Protein AF-A0A2D4FXB0-F1 (afdb_monomer)

Radius of gyration: 21.7 Å; Cα contacts (8 Å, |Δi|>4): 169; chains: 1; bounding box: 45×57×57 Å

Sequence (207 aa):
GYLGQVTVIKKGVTECYECHPKPTQKTFPGCTIRNTPSEPIHCIVWAKYLFNQLFGEEDADQEVSPDRADPEASWEPAEAEARARASNEDGDIKRVSTKEWAKSTGYDAVKLFTKLFKDDIRYLLTMDKLWRKRKAPIPLDWNEIQNQDNCTSNQQNESPLGLKDQQVLDVKSNAHLFAKSIETLRVQLAEKGDGAELVWDKDEPSA

Secondary structure (DSSP, 8-state):
----------TTTS--TTSSPPPPPPP--HHHHHT---SHHHHHHHHHHHHHHHHS---GGG--S--TT-GGG--SHHHHHHHHHHHHHGGGS----HHHHHHHTTS-HHHHHHIIIIIHHHHHHT-GGGGSSSPPP----HHHHHH---S----SS----S-GGGSPPPHHHHHHHHHHHHHHHHHHHHHH-TT--PPP-TTSTT-

Solvent-accessible surface area (backbone atoms only — not comparable to full-atom values): 12847 Å² total; per-residue (Å²): 128,97,76,85,86,87,87,78,72,42,90,97,78,43,67,58,90,72,76,57,85,69,88,70,81,91,82,77,60,59,57,40,48,33,69,59,59,85,49,76,66,33,56,51,52,38,51,52,25,42,48,25,38,65,45,23,70,80,48,86,85,40,61,62,66,62,62,79,61,39,56,67,58,31,90,47,67,70,57,30,49,50,38,40,48,44,62,64,66,43,75,71,62,76,70,72,45,72,34,56,50,36,59,76,57,70,54,40,43,68,60,52,45,36,45,62,45,22,50,42,42,52,54,52,60,70,35,55,66,62,40,78,90,43,88,70,84,80,60,46,54,68,66,60,48,69,67,52,70,72,93,65,88,81,76,84,88,68,79,77,83,74,59,76,89,76,58,86,74,54,72,53,57,50,54,51,49,53,34,53,24,40,59,49,47,53,50,58,45,58,74,66,36,89,93,54,66,49,79,90,42,95,87,43,94,63,96

InterPro domains:
  IPR023318 Ubiquitin activating enzyme, alpha domain superfamily [G3DSA:1.10.10.520] (26-207)
  IPR033127 Ubiquitin-activating enzyme E1, Cys active site [PS00865] (29-37)
  IPR035985 Ubiquitin-activating enzyme-like [SSF69572] (1-154)
  IPR045886 ThiF/MoeB/HesA family [PTHR10953] (1-132)

Structure (mmCIF, N/CA/C/O backbone):
data_AF-A0A2D4FXB0-F1
#
_entry.id   AF-A0A2D4FXB0-F1
#
loop_
_atom_site.group_PDB
_atom_site.id
_atom_site.type_symbol
_atom_site.label_atom_id
_atom_site.label_alt_id
_atom_site.label_co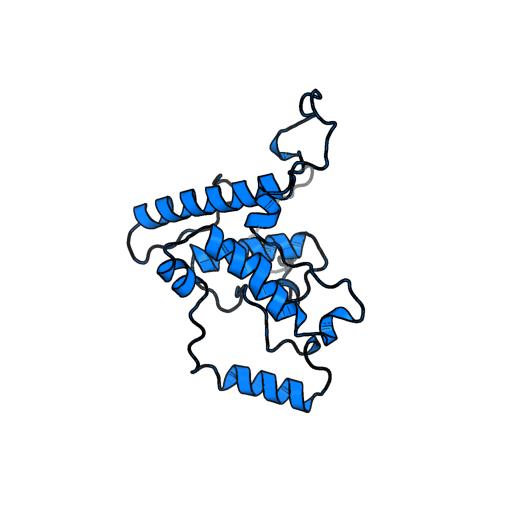mp_id
_atom_site.label_asym_id
_atom_site.label_entity_id
_atom_site.label_seq_id
_atom_site.pdbx_PDB_ins_code
_atom_site.Cartn_x
_atom_site.Cartn_y
_atom_site.Cartn_z
_atom_site.occupancy
_atom_site.B_iso_or_equiv
_atom_site.auth_seq_id
_atom_site.auth_comp_id
_atom_site.auth_asym_id
_atom_site.auth_atom_id
_atom_site.pdbx_PDB_model_num
ATOM 1 N N . GLY A 1 1 ? 11.569 10.237 -21.657 1.00 87.88 1 GLY A N 1
ATOM 2 C CA . GLY A 1 1 ? 12.883 10.742 -21.201 1.00 87.88 1 GLY A CA 1
ATOM 3 C C . GLY A 1 1 ? 13.723 11.143 -22.401 1.00 87.88 1 GLY A C 1
ATOM 4 O O . GLY A 1 1 ? 13.279 10.916 -23.516 1.00 87.88 1 GLY A O 1
ATOM 5 N N . TYR A 1 2 ? 14.901 11.735 -22.187 1.00 94.94 2 TYR A N 1
ATOM 6 C CA . TYR A 1 2 ? 15.789 12.197 -23.273 1.00 94.94 2 TYR A CA 1
ATOM 7 C C . TYR A 1 2 ? 16.709 11.109 -23.848 1.00 94.94 2 TYR A C 1
ATOM 9 O O . TYR A 1 2 ? 17.322 11.316 -24.889 1.00 94.94 2 TYR A O 1
ATOM 17 N N . LEU A 1 3 ? 16.828 9.968 -23.164 1.00 96.00 3 LEU A N 1
ATOM 18 C CA . LEU A 1 3 ? 17.687 8.853 -23.560 1.00 96.00 3 LEU A CA 1
ATOM 19 C C . LEU A 1 3 ? 16.850 7.703 -24.127 1.00 96.00 3 LEU A C 1
ATOM 21 O O . LEU A 1 3 ? 15.770 7.406 -23.613 1.00 96.00 3 LEU A O 1
ATOM 25 N N . GLY A 1 4 ? 17.387 7.044 -25.150 1.00 94.69 4 GLY A N 1
ATOM 26 C CA . GLY A 1 4 ? 16.849 5.831 -25.754 1.00 94.69 4 GLY A CA 1
ATOM 27 C C . GLY A 1 4 ? 17.909 5.155 -26.624 1.00 94.69 4 GLY A C 1
ATOM 28 O O . GLY A 1 4 ? 18.893 5.784 -27.012 1.00 94.69 4 GLY A O 1
ATOM 29 N N . GLN A 1 5 ? 17.723 3.871 -26.914 1.00 95.69 5 GLN A N 1
ATOM 30 C CA . GLN A 1 5 ? 18.661 3.069 -27.692 1.00 95.69 5 GLN A CA 1
ATOM 31 C C . GLN A 1 5 ? 17.927 2.085 -28.605 1.00 95.69 5 GLN A C 1
ATOM 33 O O . GLN A 1 5 ? 16.817 1.652 -28.302 1.00 95.69 5 GLN A O 1
ATOM 38 N N . VAL A 1 6 ? 18.581 1.695 -29.700 1.00 96.44 6 VAL A N 1
ATOM 39 C CA . VAL A 1 6 ? 18.117 0.662 -30.636 1.00 96.44 6 VAL A CA 1
ATOM 40 C C . VAL A 1 6 ? 19.233 -0.366 -30.795 1.00 96.44 6 VAL A C 1
ATOM 42 O O . VAL A 1 6 ? 20.402 0.001 -30.874 1.00 96.44 6 VAL A O 1
ATOM 45 N N . THR A 1 7 ? 18.884 -1.651 -30.837 1.00 95.75 7 THR A N 1
ATOM 46 C CA . THR A 1 7 ? 19.831 -2.744 -31.100 1.00 95.75 7 THR A CA 1
ATOM 47 C C . THR A 1 7 ? 19.172 -3.827 -31.954 1.00 95.75 7 THR A C 1
ATOM 49 O O . THR A 1 7 ? 17.947 -3.957 -31.950 1.00 95.75 7 THR A O 1
ATOM 52 N N . VAL A 1 8 ? 19.971 -4.593 -32.702 1.00 96.94 8 VAL A N 1
ATOM 53 C CA . VAL A 1 8 ? 19.505 -5.683 -33.573 1.00 96.94 8 VAL A CA 1
ATOM 54 C C . VAL A 1 8 ? 19.856 -7.020 -32.935 1.00 96.94 8 VAL A C 1
ATOM 56 O O . VAL A 1 8 ? 20.999 -7.236 -32.546 1.00 96.94 8 VAL A O 1
ATOM 59 N N . ILE A 1 9 ? 18.884 -7.933 -32.879 1.00 97.69 9 ILE A N 1
ATOM 60 C CA . ILE A 1 9 ? 19.068 -9.287 -32.351 1.00 97.69 9 ILE A CA 1
ATOM 61 C C . ILE A 1 9 ? 18.901 -10.299 -33.486 1.00 97.69 9 ILE A C 1
ATOM 63 O O . ILE A 1 9 ? 17.817 -10.441 -34.052 1.00 97.69 9 ILE A O 1
ATOM 67 N N . LYS A 1 10 ? 19.973 -11.030 -33.807 1.00 97.31 10 LYS A N 1
ATOM 68 C CA . LYS A 1 10 ? 19.990 -12.111 -34.797 1.00 97.31 10 LYS A CA 1
ATOM 69 C C . LYS A 1 10 ? 20.678 -13.350 -34.224 1.00 97.31 10 LYS A C 1
ATOM 71 O O . LYS A 1 10 ? 21.873 -13.334 -33.936 1.00 97.31 10 LYS A O 1
ATOM 76 N N . LYS A 1 11 ? 19.923 -14.450 -34.122 1.00 97.69 11 LYS A N 1
ATOM 77 C CA . LYS A 1 11 ? 20.395 -15.736 -33.582 1.00 97.69 11 LYS A CA 1
ATOM 78 C C . LYS A 1 11 ? 21.688 -16.197 -34.266 1.00 97.69 11 LYS A C 1
ATOM 80 O O . LYS A 1 11 ? 21.749 -16.257 -35.492 1.00 97.69 11 LYS A O 1
ATOM 85 N N . GLY A 1 12 ? 22.696 -16.542 -33.463 1.00 95.50 12 GLY A N 1
ATOM 86 C CA . GLY A 1 12 ? 23.999 -17.027 -33.934 1.00 95.50 12 GLY A CA 1
ATOM 87 C C . GLY A 1 12 ? 24.899 -15.960 -34.569 1.00 95.50 12 GLY A C 1
ATOM 88 O O . GLY A 1 12 ? 25.956 -16.312 -35.079 1.00 95.50 12 GLY A O 1
ATOM 89 N N . VAL A 1 13 ? 24.493 -14.683 -34.561 1.00 97.50 13 VAL A N 1
ATOM 90 C CA . VAL A 1 13 ? 25.269 -13.570 -35.134 1.00 97.50 13 VAL A CA 1
ATOM 91 C C . VAL A 1 13 ? 25.505 -12.468 -34.105 1.00 97.50 13 VAL A C 1
ATOM 93 O O . VAL A 1 13 ? 26.637 -12.030 -33.941 1.00 97.50 13 VAL A O 1
ATOM 96 N N . THR A 1 14 ? 24.459 -12.027 -33.406 1.00 97.50 14 THR A N 1
ATOM 97 C CA . THR A 1 14 ? 24.554 -11.025 -32.335 1.00 97.50 14 THR A CA 1
ATOM 98 C C . THR A 1 14 ? 24.147 -11.636 -31.001 1.00 97.50 14 THR A C 1
ATOM 100 O O . THR A 1 14 ? 23.528 -12.704 -30.952 1.00 97.50 14 THR A O 1
ATOM 103 N N . GLU A 1 15 ? 24.446 -10.927 -29.915 1.00 95.69 15 GLU A N 1
ATOM 104 C CA . GLU A 1 15 ? 23.892 -11.251 -28.604 1.00 95.69 15 GLU A CA 1
ATOM 105 C C . GLU A 1 15 ? 22.359 -11.176 -28.605 1.00 95.69 15 GLU A C 1
ATOM 107 O O . GLU A 1 15 ? 21.748 -10.424 -29.376 1.00 95.69 15 GLU A O 1
ATOM 112 N N . CYS A 1 16 ? 21.734 -12.001 -27.764 1.00 94.69 16 CYS A N 1
ATOM 113 C CA . CYS A 1 16 ? 20.305 -11.918 -27.504 1.00 94.69 16 CYS A CA 1
ATOM 114 C C . CYS A 1 16 ? 20.016 -10.901 -26.395 1.00 94.69 16 CYS A C 1
ATOM 116 O O . CYS A 1 16 ? 20.912 -10.414 -25.709 1.00 94.69 16 CYS A O 1
ATOM 118 N N . TYR A 1 17 ? 18.733 -10.607 -26.198 1.00 95.00 17 TYR A N 1
ATOM 119 C CA . TYR A 1 17 ? 18.263 -9.646 -25.201 1.00 95.00 17 TYR A CA 1
ATOM 120 C C . TYR A 1 17 ? 18.679 -9.984 -23.758 1.00 95.00 17 TYR A C 1
ATOM 122 O O . TYR A 1 17 ? 18.792 -9.087 -22.925 1.00 95.00 17 TYR A O 1
ATOM 130 N N . GLU A 1 18 ? 18.891 -11.270 -23.479 1.00 95.00 18 GLU A N 1
ATOM 131 C CA . GLU A 1 18 ? 19.151 -11.827 -22.147 1.00 95.00 18 GLU A CA 1
ATOM 132 C C . GLU A 1 18 ? 20.626 -12.192 -21.931 1.00 95.00 18 GLU A C 1
ATOM 134 O O . GLU A 1 18 ? 20.993 -12.617 -20.840 1.00 95.00 18 GLU A O 1
ATOM 139 N N . CYS A 1 19 ? 21.494 -12.009 -22.937 1.00 95.06 19 CYS A N 1
ATOM 140 C CA . CYS A 1 19 ? 22.933 -12.259 -22.795 1.00 95.06 19 CYS A CA 1
ATOM 141 C C . CYS A 1 19 ? 23.563 -11.397 -21.693 1.00 95.06 19 CYS A C 1
ATOM 143 O O . CYS A 1 19 ? 24.499 -11.835 -21.027 1.00 95.06 19 CYS A O 1
ATOM 145 N N . HIS A 1 20 ? 23.035 -10.187 -21.498 1.00 92.81 20 HIS A N 1
ATOM 146 C CA . HIS A 1 20 ? 23.450 -9.274 -20.446 1.00 92.81 20 HIS A CA 1
ATOM 147 C C . HIS A 1 20 ? 22.305 -9.076 -19.444 1.00 92.81 20 HIS A C 1
ATOM 149 O O . HIS A 1 20 ? 21.245 -8.568 -19.831 1.00 92.81 20 HIS A O 1
ATOM 155 N N . PRO A 1 21 ? 22.492 -9.450 -18.163 1.00 92.06 21 PRO A N 1
ATOM 156 C CA . PRO A 1 21 ? 21.454 -9.295 -17.159 1.00 92.06 21 PRO A CA 1
ATOM 157 C C . PRO A 1 21 ? 21.145 -7.813 -16.971 1.00 92.06 21 PRO A C 1
ATOM 159 O O . PRO A 1 21 ? 22.031 -6.982 -16.758 1.00 92.06 21 PRO A O 1
ATOM 162 N N . LYS A 1 22 ? 19.862 -7.481 -17.063 1.00 90.38 22 LYS A N 1
ATOM 163 C CA . LYS A 1 22 ? 19.382 -6.122 -16.833 1.00 90.38 22 LYS A CA 1
ATOM 164 C C . LYS A 1 22 ? 19.181 -5.903 -15.339 1.00 90.38 22 LYS A C 1
ATOM 166 O O . LYS A 1 22 ? 18.885 -6.867 -14.633 1.00 90.38 22 LYS A O 1
ATOM 171 N N . PRO A 1 23 ? 19.299 -4.656 -14.855 1.00 89.81 23 PRO A N 1
ATOM 172 C CA . PRO A 1 23 ? 18.939 -4.340 -13.483 1.00 89.81 23 PRO A CA 1
ATOM 173 C C . PRO A 1 23 ? 17.521 -4.835 -13.196 1.00 89.81 23 PRO A C 1
ATOM 175 O O . PRO A 1 23 ? 16.571 -4.443 -13.877 1.00 89.81 23 PRO A O 1
ATOM 178 N N . THR A 1 24 ? 17.392 -5.725 -12.218 1.00 87.62 24 THR A N 1
ATOM 179 C CA . THR A 1 24 ? 16.091 -6.188 -11.748 1.00 87.62 24 THR A CA 1
ATOM 180 C C . THR A 1 24 ? 15.399 -5.065 -10.988 1.00 87.62 24 THR 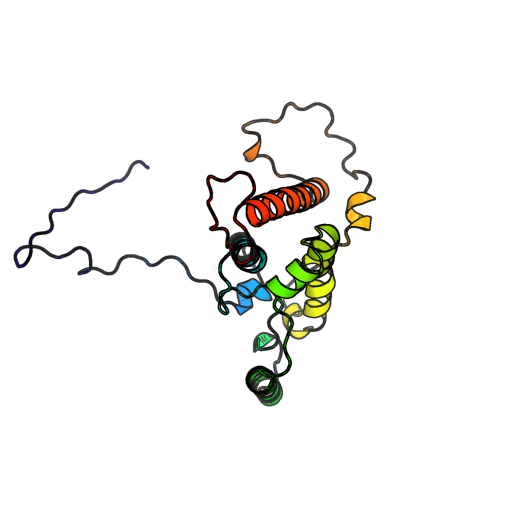A C 1
ATOM 182 O O . THR A 1 24 ? 16.035 -4.134 -10.480 1.00 87.62 24 THR A O 1
ATOM 185 N N . GLN A 1 25 ? 14.075 -5.142 -10.899 1.00 86.06 25 GLN A N 1
ATOM 186 C CA . GLN A 1 25 ? 13.330 -4.247 -10.027 1.00 86.06 25 GLN A CA 1
ATOM 187 C C . GLN A 1 25 ? 13.829 -4.400 -8.582 1.00 86.0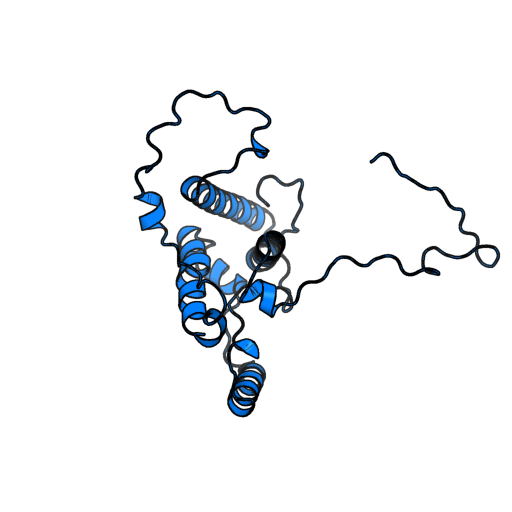6 25 GLN A C 1
ATOM 189 O O . GLN A 1 25 ? 14.172 -5.500 -8.147 1.00 86.06 25 GLN A O 1
ATOM 194 N N . LYS A 1 26 ? 13.894 -3.286 -7.845 1.00 85.56 26 LYS A N 1
ATOM 195 C CA . LYS A 1 26 ? 14.267 -3.308 -6.428 1.00 85.56 26 LYS A CA 1
ATOM 196 C C . LYS A 1 26 ? 13.239 -4.126 -5.643 1.00 85.56 26 LYS A C 1
ATOM 198 O O . LYS A 1 26 ? 12.053 -3.809 -5.683 1.00 85.56 26 LYS A O 1
ATOM 203 N N . THR A 1 27 ? 13.712 -5.140 -4.930 1.00 86.75 27 THR A N 1
ATOM 204 C CA . THR A 1 27 ? 12.927 -5.967 -4.009 1.00 86.75 27 THR A CA 1
ATOM 205 C C . THR A 1 27 ? 13.213 -5.545 -2.573 1.00 86.75 27 THR A C 1
ATOM 207 O O . THR A 1 27 ? 14.370 -5.305 -2.223 1.00 86.75 27 THR A O 1
ATOM 210 N N . PHE A 1 28 ? 12.179 -5.476 -1.739 1.00 89.38 28 PHE A N 1
ATOM 211 C CA . PHE A 1 28 ? 12.297 -5.085 -0.334 1.00 89.38 28 PHE A CA 1
ATOM 212 C C . PHE A 1 28 ? 11.979 -6.281 0.573 1.00 89.38 28 PHE A C 1
ATOM 214 O O . PHE A 1 28 ? 11.035 -7.011 0.273 1.00 89.38 28 PHE A O 1
ATOM 221 N N . PRO A 1 29 ? 12.724 -6.500 1.672 1.00 87.62 29 PRO A N 1
ATOM 222 C CA . PRO A 1 29 ? 12.427 -7.586 2.604 1.00 87.62 29 PRO A CA 1
ATOM 223 C C . PRO A 1 29 ? 11.037 -7.438 3.239 1.00 87.62 29 PRO A C 1
ATOM 225 O O . PRO A 1 29 ? 10.674 -6.348 3.686 1.00 87.62 29 PRO A O 1
ATOM 228 N N . GLY A 1 30 ? 10.291 -8.542 3.356 1.00 84.94 30 GLY A N 1
ATOM 229 C CA . GLY A 1 30 ? 8.949 -8.549 3.953 1.00 84.94 30 GLY A CA 1
ATOM 230 C C . GLY A 1 30 ? 8.910 -7.976 5.375 1.00 84.94 30 GLY A C 1
ATOM 231 O O . GLY A 1 30 ? 8.044 -7.157 5.674 1.00 84.94 30 GLY A O 1
ATOM 232 N N . CYS A 1 31 ? 9.898 -8.286 6.226 1.00 85.19 31 CYS A N 1
ATOM 233 C CA . CYS A 1 31 ? 9.988 -7.712 7.576 1.00 85.19 31 CYS A CA 1
ATOM 234 C C . CYS A 1 31 ? 10.140 -6.175 7.551 1.00 85.19 31 CYS A C 1
ATOM 236 O O . CYS A 1 31 ? 9.566 -5.479 8.387 1.00 85.19 31 CYS A O 1
ATOM 238 N N . THR A 1 32 ? 10.847 -5.607 6.563 1.00 90.88 32 THR A N 1
ATOM 239 C CA . THR A 1 32 ? 10.948 -4.145 6.402 1.00 90.88 32 THR A CA 1
ATOM 240 C C . THR A 1 32 ? 9.596 -3.536 6.042 1.00 90.88 32 THR A C 1
ATOM 242 O O . THR A 1 32 ? 9.224 -2.515 6.611 1.00 90.88 32 THR A O 1
ATOM 245 N N . ILE A 1 33 ? 8.847 -4.171 5.138 1.00 92.62 33 ILE A N 1
ATOM 246 C CA . ILE A 1 33 ? 7.530 -3.691 4.698 1.00 92.62 33 ILE A CA 1
ATOM 247 C C . ILE A 1 33 ? 6.476 -3.823 5.811 1.00 92.62 33 ILE A C 1
ATOM 249 O O . ILE A 1 33 ? 5.662 -2.921 5.987 1.00 92.62 33 ILE A O 1
ATOM 253 N N . ARG A 1 34 ? 6.508 -4.916 6.582 1.00 90.50 34 ARG A N 1
ATOM 254 C CA . ARG A 1 34 ? 5.487 -5.257 7.590 1.00 90.50 34 ARG A CA 1
ATOM 255 C C . ARG A 1 34 ? 5.744 -4.655 8.969 1.00 90.50 34 ARG A C 1
ATOM 257 O O . ARG A 1 34 ? 4.789 -4.322 9.665 1.00 90.50 34 ARG A O 1
ATOM 264 N N . ASN A 1 35 ? 7.010 -4.514 9.369 1.00 88.94 35 ASN A N 1
ATOM 265 C CA . ASN A 1 35 ? 7.359 -4.117 10.734 1.00 88.94 35 ASN A CA 1
ATOM 266 C C . ASN A 1 35 ? 8.063 -2.763 10.809 1.00 88.94 35 ASN A C 1
ATOM 268 O O . ASN A 1 35 ? 7.787 -1.974 11.709 1.00 88.94 35 ASN A O 1
ATOM 272 N N . THR A 1 36 ? 9.020 -2.475 9.923 1.00 90.94 36 THR A N 1
ATOM 273 C CA . THR A 1 36 ? 9.888 -1.299 10.115 1.00 90.94 36 THR A CA 1
ATOM 274 C C . THR A 1 36 ? 10.170 -0.500 8.838 1.00 90.94 36 THR A C 1
ATOM 276 O O . THR A 1 36 ? 11.332 -0.319 8.458 1.00 90.94 36 THR A O 1
ATOM 279 N N . PRO A 1 37 ? 9.128 0.053 8.186 1.00 94.25 37 PRO A N 1
ATOM 280 C CA . PRO A 1 37 ? 9.305 0.862 6.988 1.00 94.25 37 PRO A CA 1
ATOM 281 C C . PRO A 1 37 ? 10.061 2.158 7.316 1.00 94.25 37 PRO A C 1
ATOM 283 O O . PRO A 1 37 ? 9.626 2.970 8.130 1.00 94.25 37 PRO A O 1
ATOM 286 N N . SER A 1 38 ? 11.216 2.351 6.676 1.00 93.06 38 SER A N 1
ATOM 287 C CA . SER A 1 38 ? 12.086 3.525 6.868 1.00 93.06 38 SER A CA 1
ATOM 288 C C . SER A 1 38 ? 12.068 4.554 5.730 1.00 93.06 38 SER A C 1
ATOM 290 O O . SER A 1 38 ? 12.510 5.683 5.929 1.00 93.06 38 SER A O 1
ATOM 292 N N . GLU A 1 39 ? 11.569 4.190 4.548 1.00 94.69 39 GLU A N 1
ATOM 293 C CA . GLU A 1 39 ? 11.536 5.033 3.352 1.00 94.69 39 GLU A CA 1
ATOM 294 C C . GLU A 1 39 ? 10.093 5.132 2.832 1.00 94.69 39 GLU A C 1
ATOM 296 O O . GLU A 1 39 ? 9.351 4.152 2.942 1.00 94.69 39 GLU A O 1
ATOM 301 N N . PRO A 1 40 ? 9.679 6.252 2.206 1.00 96.06 40 PRO A N 1
ATOM 302 C CA . PRO A 1 40 ? 8.320 6.401 1.674 1.00 96.06 40 PRO A CA 1
ATOM 303 C C . PRO A 1 40 ? 7.914 5.289 0.699 1.00 96.06 40 PRO A C 1
ATOM 305 O O . PRO A 1 40 ? 6.759 4.868 0.678 1.00 96.06 40 PRO A O 1
ATOM 308 N N . ILE A 1 41 ? 8.874 4.767 -0.072 1.00 95.06 41 ILE A N 1
ATOM 309 C CA . ILE A 1 41 ? 8.638 3.659 -0.999 1.00 95.06 41 ILE A CA 1
ATOM 310 C C . ILE A 1 41 ? 8.181 2.383 -0.282 1.00 95.06 41 ILE A C 1
ATOM 312 O O . ILE A 1 41 ? 7.359 1.658 -0.831 1.00 95.06 41 ILE A O 1
ATOM 316 N N . HIS A 1 42 ? 8.628 2.132 0.954 1.00 96.00 42 HIS A N 1
ATOM 317 C CA . HIS A 1 42 ? 8.190 0.971 1.732 1.00 96.00 42 HIS A CA 1
ATOM 318 C C . HIS A 1 42 ? 6.698 1.055 2.069 1.00 96.00 42 HIS A C 1
ATOM 320 O O . HIS A 1 42 ? 5.989 0.061 1.950 1.00 96.00 42 HIS A O 1
ATOM 326 N N . CYS A 1 43 ? 6.201 2.249 2.409 1.00 96.50 43 CYS A N 1
ATOM 327 C CA . CYS A 1 43 ? 4.778 2.473 2.668 1.00 96.50 43 CYS A CA 1
ATOM 328 C C . CYS A 1 43 ? 3.934 2.314 1.394 1.00 96.50 43 CYS A C 1
ATOM 330 O O . CYS A 1 43 ? 2.836 1.767 1.448 1.00 96.50 43 CYS A O 1
ATOM 332 N N . ILE A 1 44 ? 4.455 2.750 0.241 1.00 96.19 44 ILE A N 1
ATOM 333 C CA . ILE A 1 44 ? 3.783 2.571 -1.056 1.00 96.19 44 ILE A CA 1
ATOM 334 C C . ILE A 1 44 ? 3.726 1.083 -1.428 1.00 96.19 44 ILE A C 1
ATOM 336 O O . ILE A 1 44 ? 2.681 0.598 -1.850 1.00 96.19 44 ILE A O 1
ATOM 340 N N . VAL A 1 45 ? 4.821 0.338 -1.244 1.00 95.50 45 VAL A N 1
ATOM 341 C CA . VAL A 1 45 ? 4.847 -1.117 -1.477 1.00 95.50 45 VAL A CA 1
ATOM 342 C C . VAL A 1 45 ? 3.875 -1.836 -0.538 1.00 95.50 45 VAL A C 1
ATOM 344 O O . VAL A 1 45 ? 3.102 -2.665 -1.009 1.00 95.50 45 VAL A O 1
ATOM 347 N N . TRP A 1 46 ? 3.833 -1.464 0.747 1.00 96.00 46 TRP A N 1
ATOM 348 C CA . TRP A 1 46 ? 2.844 -1.985 1.698 1.00 96.00 46 TRP A CA 1
ATOM 349 C C . TRP A 1 46 ? 1.403 -1.717 1.239 1.00 96.00 46 TRP A C 1
ATOM 351 O O . TRP A 1 46 ? 0.569 -2.615 1.294 1.00 96.00 46 TRP A O 1
ATOM 361 N N . ALA A 1 47 ? 1.107 -0.519 0.725 1.00 96.31 47 ALA A N 1
ATOM 362 C CA . ALA A 1 47 ? -0.224 -0.184 0.215 1.00 96.31 47 ALA A CA 1
ATOM 363 C C . ALA A 1 47 ? -0.605 -1.006 -1.031 1.00 96.31 47 ALA A C 1
ATOM 365 O O . ALA A 1 47 ? -1.751 -1.429 -1.160 1.00 96.31 47 ALA A O 1
ATOM 366 N N . LYS A 1 48 ? 0.355 -1.300 -1.919 1.00 94.38 48 LYS A N 1
ATOM 367 C CA . LYS A 1 48 ? 0.129 -2.204 -3.060 1.00 94.38 48 LYS A CA 1
ATOM 368 C C . LYS A 1 48 ? -0.161 -3.636 -2.613 1.00 94.38 48 LYS A C 1
ATOM 370 O O . LYS A 1 48 ? -1.062 -4.271 -3.149 1.00 94.38 48 LYS A O 1
ATOM 375 N N . TYR A 1 49 ? 0.578 -4.129 -1.622 1.00 94.12 49 TYR A N 1
ATOM 376 C CA . TYR A 1 49 ? 0.321 -5.439 -1.022 1.00 94.12 49 TYR A CA 1
ATOM 377 C C . TYR A 1 49 ? -1.053 -5.472 -0.354 1.00 94.12 49 TYR A C 1
ATOM 379 O O . TYR A 1 49 ? -1.801 -6.427 -0.529 1.00 94.12 49 TYR A O 1
ATOM 387 N N . LEU A 1 50 ? -1.440 -4.385 0.320 1.00 95.00 50 LEU A N 1
ATOM 388 C CA . LEU A 1 50 ? -2.762 -4.249 0.923 1.00 95.00 50 LEU A CA 1
ATOM 389 C C . LEU A 1 50 ? -3.876 -4.313 -0.125 1.00 95.00 50 LEU A C 1
ATOM 391 O O . LEU A 1 50 ? -4.879 -4.982 0.108 1.00 95.00 50 LEU A O 1
ATOM 395 N N . PHE A 1 51 ? -3.707 -3.651 -1.273 1.00 95.81 51 PHE A N 1
ATOM 396 C CA . PHE A 1 51 ? -4.672 -3.734 -2.368 1.00 95.81 51 PHE A CA 1
ATOM 397 C C . PHE A 1 51 ? -4.883 -5.186 -2.811 1.00 95.81 51 PHE A C 1
ATOM 399 O O . PHE A 1 51 ? -6.023 -5.647 -2.864 1.00 95.81 51 PHE A O 1
ATOM 406 N N . ASN A 1 52 ? -3.796 -5.919 -3.072 1.00 93.12 52 ASN A N 1
ATOM 407 C CA . ASN A 1 52 ? -3.870 -7.316 -3.504 1.00 93.12 52 ASN A CA 1
ATOM 408 C C . ASN A 1 52 ? -4.511 -8.202 -2.426 1.00 93.12 52 ASN A C 1
ATOM 410 O O . ASN A 1 52 ? -5.440 -8.948 -2.713 1.00 93.12 52 ASN A O 1
ATOM 414 N N . GLN A 1 53 ? -4.118 -8.024 -1.165 1.00 90.94 53 GLN A N 1
ATOM 415 C CA . GLN A 1 53 ? -4.674 -8.755 -0.024 1.00 90.94 53 GLN A CA 1
ATOM 416 C C . GLN A 1 53 ? -6.171 -8.496 0.205 1.00 90.94 53 GLN A C 1
ATOM 418 O O . GLN A 1 53 ? -6.882 -9.366 0.701 1.00 90.94 53 GLN A O 1
ATOM 423 N N . LEU A 1 54 ? -6.685 -7.312 -0.137 1.00 92.69 54 LEU A N 1
ATOM 424 C CA . LEU A 1 54 ? -8.105 -6.994 0.034 1.00 92.69 54 LEU A CA 1
ATOM 425 C C . LEU A 1 54 ? -8.944 -7.356 -1.194 1.00 92.69 54 LEU A C 1
ATOM 427 O O . LEU A 1 54 ? -10.024 -7.937 -1.049 1.00 92.69 54 LEU A O 1
ATOM 431 N N . PHE A 1 55 ? -8.477 -7.001 -2.388 1.00 94.19 55 PHE A N 1
ATOM 432 C CA . PHE A 1 55 ? -9.283 -7.026 -3.608 1.00 94.19 55 PHE A CA 1
ATOM 433 C C . PHE A 1 55 ? -8.698 -7.895 -4.721 1.00 94.19 55 PHE A C 1
ATOM 435 O O . PHE A 1 55 ? -9.450 -8.269 -5.617 1.00 94.19 55 PHE A O 1
ATOM 442 N N . GLY A 1 56 ? -7.402 -8.204 -4.690 1.00 92.06 56 GLY A N 1
ATOM 443 C CA . GLY A 1 56 ? -6.701 -8.942 -5.741 1.00 92.06 56 GLY A CA 1
ATOM 444 C C . GLY A 1 56 ? -6.386 -10.391 -5.387 1.00 92.06 56 GLY A C 1
ATOM 445 O O . GLY A 1 56 ? -7.034 -10.988 -4.524 1.00 92.06 56 GLY A O 1
ATOM 446 N N . GLU A 1 57 ? -5.405 -10.950 -6.094 1.00 89.19 57 GLU A N 1
ATOM 447 C CA . GLU A 1 57 ? -4.874 -12.293 -5.847 1.00 89.19 57 GLU A CA 1
ATOM 448 C C . GLU A 1 57 ? -4.120 -12.329 -4.513 1.00 89.19 57 GLU A C 1
ATOM 450 O O . GLU A 1 57 ? -3.337 -11.430 -4.193 1.00 89.19 57 GLU A O 1
ATOM 455 N N . GLU A 1 58 ? -4.390 -13.359 -3.714 1.00 81.00 58 GLU A N 1
ATOM 456 C CA . GLU A 1 58 ? -3.731 -13.547 -2.425 1.00 81.00 58 GLU A CA 1
ATOM 457 C C . GLU A 1 58 ? -2.333 -14.137 -2.633 1.00 81.00 58 GLU A C 1
ATOM 459 O O . GLU A 1 58 ? -2.175 -15.213 -3.206 1.00 81.00 58 GLU A O 1
ATOM 464 N N . ASP A 1 59 ? -1.320 -13.428 -2.141 1.00 83.31 59 ASP A N 1
ATOM 465 C CA . ASP A 1 59 ? 0.083 -13.825 -2.221 1.00 83.31 59 ASP A CA 1
ATOM 466 C C . ASP A 1 59 ? 0.683 -13.808 -0.809 1.00 83.31 59 ASP A C 1
ATOM 468 O O . ASP A 1 59 ? 0.688 -12.772 -0.135 1.00 83.31 59 ASP A O 1
ATOM 472 N N . ALA A 1 60 ? 1.188 -14.962 -0.363 1.00 79.75 60 ALA A N 1
ATOM 473 C CA . ALA A 1 60 ? 1.779 -15.141 0.962 1.00 79.75 60 ALA A CA 1
ATOM 474 C C . ALA A 1 60 ? 3.018 -14.253 1.182 1.00 79.75 60 ALA A C 1
ATOM 476 O O . ALA A 1 60 ? 3.289 -13.836 2.311 1.00 79.75 60 ALA A O 1
ATOM 477 N N . ASP A 1 61 ? 3.737 -13.904 0.110 1.00 77.88 61 ASP A N 1
ATOM 478 C CA . ASP A 1 61 ? 4.896 -13.007 0.170 1.00 77.88 61 ASP A CA 1
ATOM 479 C C . ASP A 1 61 ? 4.483 -11.524 0.279 1.00 77.88 61 ASP A C 1
ATOM 481 O O . ASP A 1 61 ? 5.308 -10.658 0.590 1.00 77.88 61 ASP A O 1
ATOM 485 N N . GLN A 1 62 ? 3.195 -11.221 0.073 1.00 84.81 62 GLN A N 1
ATOM 486 C CA . GLN A 1 62 ? 2.601 -9.880 0.132 1.00 84.81 62 GLN A CA 1
ATOM 487 C C . GLN A 1 62 ? 1.691 -9.693 1.351 1.00 84.81 62 GLN A C 1
ATOM 489 O O . GLN A 1 62 ? 0.777 -8.869 1.350 1.00 84.81 62 GLN A O 1
ATOM 494 N N . GLU A 1 63 ? 1.923 -10.451 2.418 1.00 83.12 63 GLU A N 1
ATOM 495 C CA . GLU A 1 63 ? 1.202 -10.271 3.673 1.00 83.12 63 GLU A CA 1
ATOM 496 C C . GLU A 1 63 ? 1.449 -8.887 4.287 1.00 83.12 63 GLU A C 1
ATOM 498 O O . GLU A 1 63 ? 2.578 -8.402 4.371 1.00 83.12 63 GLU A O 1
ATOM 503 N N . VAL A 1 64 ? 0.378 -8.254 4.771 1.00 86.00 64 VAL A N 1
ATOM 504 C CA . VAL A 1 64 ? 0.421 -6.882 5.319 1.00 86.00 64 VAL A CA 1
ATOM 505 C C . VAL A 1 64 ? 0.318 -6.819 6.836 1.00 86.00 64 VAL A C 1
ATOM 507 O O . VAL A 1 64 ? 0.652 -5.797 7.434 1.00 86.00 64 VAL A O 1
ATOM 510 N N . SER A 1 65 ? -0.136 -7.902 7.469 1.00 83.12 65 SER A N 1
ATOM 511 C CA . SER A 1 65 ? -0.256 -7.978 8.927 1.00 83.12 65 SER A CA 1
ATOM 512 C C . SER A 1 65 ? 1.133 -8.061 9.582 1.00 83.12 65 SER A C 1
ATOM 514 O O . SER A 1 65 ? 2.009 -8.703 9.001 1.00 83.12 65 SER A O 1
ATOM 516 N N . PRO A 1 66 ? 1.351 -7.521 10.798 1.00 80.62 66 PRO A N 1
ATOM 517 C CA . PRO A 1 66 ? 2.650 -7.560 11.479 1.00 80.62 66 PRO A CA 1
ATOM 518 C C . PRO A 1 66 ? 3.301 -8.951 11.504 1.00 80.62 66 PRO A C 1
ATOM 520 O O . PRO A 1 66 ? 2.630 -9.954 11.798 1.00 80.62 66 PRO A O 1
ATOM 523 N N . ASP A 1 67 ? 4.602 -8.999 11.202 1.00 75.81 67 ASP A N 1
ATOM 524 C CA . ASP A 1 67 ? 5.388 -10.229 11.123 1.00 75.81 67 ASP A CA 1
ATOM 525 C C . ASP A 1 67 ? 5.912 -10.643 12.499 1.00 75.81 67 ASP A C 1
ATOM 527 O O . ASP A 1 67 ? 6.772 -9.985 13.087 1.00 75.81 67 ASP A O 1
ATOM 531 N N . ARG A 1 68 ? 5.382 -11.756 13.015 1.00 70.00 68 ARG A N 1
ATOM 532 C CA . ARG A 1 68 ? 5.777 -12.334 14.307 1.00 70.00 68 ARG A CA 1
ATOM 533 C C . ARG A 1 68 ? 7.108 -13.077 14.249 1.00 70.00 68 ARG A C 1
ATOM 535 O O . ARG A 1 68 ? 7.732 -13.240 15.298 1.00 70.00 68 ARG A O 1
ATOM 542 N N . ALA A 1 69 ? 7.507 -13.537 13.065 1.00 68.00 69 ALA A N 1
ATOM 543 C CA . ALA A 1 69 ? 8.715 -14.327 12.861 1.00 68.00 69 ALA A CA 1
ATOM 544 C C . ALA A 1 69 ? 9.958 -13.454 12.618 1.00 68.00 69 ALA A C 1
ATOM 546 O O . ALA A 1 69 ? 11.039 -13.989 12.380 1.00 68.00 69 ALA A O 1
ATOM 547 N N . ASP A 1 70 ? 9.822 -12.126 12.703 1.00 67.75 70 ASP A N 1
ATOM 548 C CA . ASP A 1 70 ? 10.929 -11.193 12.523 1.00 67.75 70 ASP A CA 1
ATOM 549 C C . ASP A 1 70 ? 12.033 -11.448 13.571 1.00 67.75 70 ASP A C 1
ATOM 551 O O . ASP A 1 70 ? 11.789 -11.305 14.778 1.00 67.75 70 ASP A O 1
ATOM 555 N N . PRO A 1 71 ? 13.258 -11.809 13.146 1.00 68.31 71 PRO A N 1
ATOM 556 C CA . PRO A 1 71 ? 14.358 -12.059 14.066 1.00 68.31 71 PRO A CA 1
ATOM 557 C C . PRO A 1 71 ? 14.754 -10.803 14.856 1.00 68.31 71 PRO A C 1
ATOM 559 O O . PRO A 1 71 ? 15.204 -10.924 15.990 1.00 68.31 71 PRO A O 1
ATOM 562 N N . GLU A 1 72 ? 14.535 -9.585 14.345 1.00 72.19 72 GLU A N 1
ATOM 563 C CA . GLU A 1 72 ? 14.787 -8.359 15.119 1.00 72.19 72 GLU A CA 1
ATOM 564 C C . GLU A 1 72 ? 13.756 -8.146 16.243 1.00 72.19 72 GLU A C 1
ATOM 566 O O . GLU A 1 72 ? 14.033 -7.443 17.224 1.00 72.19 72 GLU A O 1
ATOM 571 N N . ALA A 1 73 ? 12.585 -8.788 16.156 1.00 64.81 73 ALA A N 1
ATOM 572 C CA . ALA A 1 73 ? 11.585 -8.788 17.221 1.00 64.81 73 ALA A CA 1
ATOM 573 C C . ALA A 1 73 ? 11.971 -9.709 18.397 1.00 64.81 73 ALA A C 1
ATOM 575 O O . ALA A 1 73 ? 11.327 -9.656 19.454 1.00 64.81 73 ALA A O 1
ATOM 576 N N . SER A 1 74 ? 13.032 -10.524 18.266 1.00 61.25 74 SER A N 1
ATOM 577 C CA . SER A 1 74 ? 13.597 -11.316 19.362 1.00 61.25 74 SER A CA 1
ATOM 578 C C . SER A 1 74 ? 15.130 -11.428 19.333 1.00 61.25 74 SER A C 1
ATOM 580 O O . SER A 1 74 ? 15.705 -12.125 18.515 1.00 61.25 74 SER A O 1
ATOM 582 N N . TRP A 1 75 ? 15.804 -10.814 20.311 1.00 52.84 75 TRP A N 1
ATOM 583 C CA . TRP A 1 75 ? 17.271 -10.874 20.443 1.00 52.84 75 TRP A CA 1
ATOM 584 C C . TRP A 1 75 ? 17.819 -12.211 20.968 1.00 52.84 75 TRP A C 1
ATOM 586 O O . TRP A 1 75 ? 19.016 -12.450 20.848 1.00 52.84 75 TRP A O 1
ATOM 596 N N . GLU A 1 76 ? 16.979 -13.065 21.559 1.00 59.94 76 GLU A N 1
ATOM 597 C CA . GLU A 1 76 ? 17.402 -14.375 22.060 1.00 59.94 76 GLU A CA 1
ATOM 598 C C . GLU A 1 76 ? 17.247 -15.405 20.934 1.00 59.94 76 GLU A C 1
ATOM 600 O O . GLU A 1 76 ? 16.113 -15.640 20.505 1.00 59.94 76 GLU A O 1
ATOM 605 N N . PRO A 1 77 ? 18.332 -16.051 20.463 1.00 58.84 77 PRO A N 1
ATOM 606 C CA . PRO A 1 77 ? 18.269 -17.016 19.365 1.00 58.84 77 PRO A CA 1
ATOM 607 C C . PRO A 1 77 ? 17.282 -18.150 19.647 1.00 58.84 77 PRO A C 1
ATOM 609 O O . PRO A 1 77 ? 16.555 -18.565 18.754 1.00 58.84 77 PRO A O 1
ATOM 612 N N . ALA A 1 78 ? 17.190 -18.588 20.907 1.00 62.47 78 ALA A N 1
ATOM 613 C CA . ALA A 1 78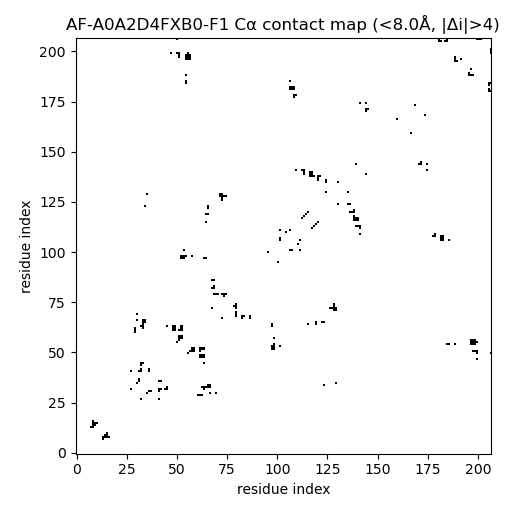 ? 16.252 -19.619 21.337 1.00 62.47 78 ALA A CA 1
ATOM 614 C C . ALA A 1 78 ? 14.785 -19.153 21.287 1.00 62.47 78 ALA A C 1
ATOM 616 O O . ALA A 1 78 ? 13.913 -19.929 20.910 1.00 62.47 78 ALA A O 1
ATOM 617 N N . GLU A 1 79 ? 14.495 -17.888 21.618 1.00 61.88 79 GLU A N 1
ATOM 618 C CA . GLU A 1 79 ? 13.143 -17.320 21.499 1.00 61.88 79 GLU A CA 1
ATOM 619 C C . GLU A 1 79 ? 12.780 -17.013 20.041 1.00 61.88 79 GLU A C 1
ATOM 621 O O . GLU A 1 79 ? 11.627 -17.179 19.652 1.00 61.88 79 GLU A O 1
ATOM 626 N N . ALA A 1 80 ? 13.745 -16.560 19.234 1.00 60.09 80 ALA A N 1
ATOM 627 C CA . ALA A 1 80 ? 13.568 -16.339 17.801 1.00 60.09 80 ALA A CA 1
ATOM 628 C C . ALA A 1 80 ? 13.300 -17.665 17.079 1.00 60.09 80 ALA A C 1
ATOM 630 O O . ALA A 1 80 ? 12.361 -17.759 16.296 1.00 60.09 80 ALA A O 1
ATOM 631 N N . GLU A 1 81 ? 14.058 -18.714 17.404 1.00 60.62 81 GLU A N 1
ATOM 632 C CA . GLU A 1 81 ? 13.869 -20.054 16.855 1.00 60.62 81 GLU A CA 1
ATOM 633 C C . GLU A 1 81 ? 12.574 -20.697 17.366 1.00 60.62 81 GLU A C 1
ATOM 635 O O . GLU A 1 81 ? 11.854 -21.302 16.578 1.00 60.62 81 GLU A O 1
ATOM 640 N N . ALA A 1 82 ? 12.204 -20.504 18.637 1.00 62.41 82 ALA A N 1
ATOM 641 C CA . ALA A 1 82 ? 10.905 -20.932 19.156 1.00 62.41 82 ALA A CA 1
ATOM 642 C C . ALA A 1 82 ? 9.733 -20.193 18.488 1.00 62.41 82 ALA A C 1
ATOM 644 O O . ALA A 1 82 ? 8.724 -20.821 18.194 1.00 62.41 82 ALA A O 1
ATOM 645 N N . ARG A 1 83 ? 9.853 -18.889 18.194 1.00 62.50 83 ARG A N 1
ATOM 646 C CA . ARG A 1 83 ? 8.822 -18.125 17.464 1.00 62.50 83 ARG A CA 1
ATOM 647 C C . ARG A 1 83 ? 8.772 -18.462 15.981 1.00 62.50 83 ARG A C 1
ATOM 649 O O . ARG A 1 83 ? 7.677 -18.510 15.432 1.00 62.50 83 ARG A O 1
ATOM 656 N N . ALA A 1 84 ? 9.908 -18.713 15.339 1.00 59.31 84 ALA A N 1
ATOM 657 C CA . ALA A 1 84 ? 9.962 -19.172 13.955 1.00 59.31 84 ALA A CA 1
ATOM 658 C C . ALA A 1 84 ? 9.381 -20.589 13.825 1.00 59.31 84 ALA A C 1
ATOM 660 O O . ALA A 1 84 ? 8.591 -20.846 12.924 1.00 59.31 84 ALA A O 1
ATOM 661 N N . ARG A 1 85 ? 9.694 -21.490 14.768 1.00 59.09 85 ARG A N 1
ATOM 662 C CA . ARG A 1 85 ? 9.098 -22.834 14.845 1.00 59.09 85 ARG A CA 1
ATOM 663 C C . ARG A 1 85 ? 7.615 -22.789 15.169 1.00 59.09 85 ARG A C 1
ATOM 665 O O . ARG A 1 85 ? 6.861 -23.444 14.468 1.00 59.09 85 ARG A O 1
ATOM 672 N N . ALA A 1 86 ? 7.200 -21.965 16.133 1.00 56.75 86 ALA A N 1
ATOM 673 C CA . ALA A 1 86 ? 5.789 -21.716 16.382 1.00 56.75 86 ALA A CA 1
ATOM 674 C C . ALA A 1 86 ? 5.128 -21.196 15.107 1.00 56.75 86 ALA A C 1
ATOM 676 O O . ALA A 1 86 ? 4.152 -21.768 14.690 1.00 56.75 86 ALA A O 1
ATOM 677 N N . SER A 1 87 ? 5.704 -20.234 14.388 1.00 53.78 87 SER A N 1
ATOM 678 C CA . SER A 1 87 ? 5.130 -19.752 13.118 1.00 53.78 87 SER A CA 1
ATOM 679 C C . SER A 1 87 ? 5.032 -20.838 12.027 1.00 53.78 87 SER A C 1
ATOM 681 O O . SER A 1 87 ? 4.167 -20.735 11.165 1.00 53.78 87 SER A O 1
ATOM 683 N N . ASN A 1 88 ? 5.875 -21.880 12.076 1.00 48.25 88 ASN A N 1
ATOM 684 C CA . ASN A 1 88 ? 5.842 -23.027 11.160 1.00 48.25 88 ASN A CA 1
ATOM 685 C C . ASN A 1 88 ? 4.881 -24.154 11.612 1.00 48.25 88 ASN A C 1
ATOM 687 O O . ASN A 1 88 ? 4.332 -24.849 10.762 1.00 48.25 88 ASN A O 1
ATOM 691 N N . GLU A 1 89 ? 4.681 -24.358 12.920 1.00 45.41 89 GLU A N 1
ATOM 692 C CA . GLU A 1 89 ? 3.716 -25.318 13.497 1.00 45.41 89 GLU A CA 1
ATOM 693 C C . GLU A 1 89 ? 2.295 -24.728 13.595 1.00 45.41 89 GLU A C 1
ATOM 695 O O . GLU A 1 89 ? 1.307 -25.439 13.440 1.00 45.41 89 GLU A O 1
ATOM 700 N N . ASP A 1 90 ? 2.191 -23.409 13.765 1.00 41.31 90 ASP A N 1
ATOM 701 C CA . ASP A 1 90 ? 0.966 -22.598 13.809 1.00 41.31 90 ASP A CA 1
ATOM 702 C C . ASP A 1 90 ? 0.380 -22.354 12.408 1.00 41.31 90 ASP A C 1
ATOM 704 O O . ASP A 1 90 ? -0.540 -21.557 12.245 1.00 41.31 90 ASP A O 1
ATOM 708 N N . GLY A 1 91 ? 0.856 -23.091 11.395 1.00 41.44 91 GLY A N 1
ATOM 709 C CA . GLY A 1 91 ? 0.169 -23.229 10.109 1.00 41.44 91 GLY A CA 1
ATOM 710 C C . GLY A 1 91 ? -1.249 -23.814 10.236 1.00 41.44 91 GLY A C 1
ATOM 711 O O . GLY A 1 91 ? -2.000 -23.779 9.264 1.00 41.44 91 GLY A O 1
ATOM 712 N N . ASP A 1 92 ? -1.625 -24.319 11.423 1.00 33.88 92 ASP A N 1
ATOM 713 C CA . ASP A 1 92 ? -2.950 -24.871 11.743 1.00 33.88 92 ASP A CA 1
ATOM 714 C C . ASP A 1 92 ? -3.825 -23.966 12.647 1.00 33.88 92 ASP A C 1
ATOM 716 O O . ASP A 1 92 ? -5.050 -24.119 12.670 1.00 33.88 92 ASP A O 1
ATOM 720 N N . ILE A 1 93 ? -3.274 -22.950 13.336 1.00 35.97 93 ILE A N 1
ATOM 721 C CA . ILE A 1 93 ? -4.126 -21.885 13.894 1.00 35.97 93 ILE A CA 1
ATOM 722 C C . ILE A 1 93 ? -4.445 -20.950 12.740 1.00 35.97 93 ILE A C 1
ATOM 724 O O . ILE A 1 93 ? -3.695 -20.025 12.445 1.00 35.97 93 ILE A O 1
ATOM 728 N N . LYS A 1 94 ? -5.576 -21.221 12.078 1.00 44.50 94 LYS A N 1
ATOM 729 C CA . LYS A 1 94 ? -6.158 -20.409 11.002 1.00 44.50 94 LYS A CA 1
ATOM 730 C C . LYS A 1 94 ? -6.222 -18.938 11.411 1.00 44.50 94 LYS A C 1
ATOM 732 O O . LYS A 1 94 ? -7.229 -18.459 11.937 1.00 44.50 94 LYS A O 1
ATOM 737 N N . ARG A 1 95 ? -5.139 -18.203 11.164 1.00 53.38 95 ARG A N 1
ATOM 738 C CA . ARG A 1 95 ? -5.150 -16.752 11.124 1.00 53.38 95 ARG A CA 1
ATOM 739 C C . ARG A 1 95 ? -6.079 -16.436 9.967 1.00 53.38 95 ARG A C 1
ATOM 741 O O . ARG A 1 95 ? -5.721 -16.689 8.825 1.00 53.38 95 ARG A O 1
ATOM 748 N N . VAL A 1 96 ? -7.297 -16.000 10.288 1.00 61.41 96 VAL A N 1
ATOM 749 C CA . VAL A 1 96 ? -8.273 -15.570 9.283 1.00 61.41 96 VAL A CA 1
ATOM 750 C C . VAL A 1 96 ? -7.531 -14.613 8.361 1.00 61.41 96 VAL A C 1
ATOM 752 O O . VAL A 1 96 ? -6.978 -13.618 8.846 1.00 61.41 96 VAL A O 1
ATOM 755 N N . SER A 1 97 ? -7.440 -14.972 7.080 1.00 75.81 97 SER A N 1
ATOM 756 C CA . SER A 1 97 ? -6.694 -14.182 6.103 1.00 75.81 97 SER A CA 1
ATOM 757 C C . SER A 1 97 ? -7.207 -12.742 6.136 1.00 75.81 97 SER A C 1
ATOM 759 O O . SER A 1 97 ? -8.389 -12.491 6.409 1.00 75.81 97 SER A O 1
ATOM 761 N N . THR A 1 98 ? -6.332 -11.770 5.863 1.00 82.88 98 THR A N 1
ATOM 762 C CA . THR A 1 98 ? -6.736 -10.357 5.789 1.00 82.88 98 THR A CA 1
ATOM 763 C C . THR A 1 98 ? -7.929 -10.190 4.833 1.00 82.88 98 THR A C 1
ATOM 765 O O . THR A 1 98 ? -8.860 -9.436 5.134 1.00 82.88 98 THR A O 1
ATOM 768 N N . LYS A 1 99 ? -7.954 -10.977 3.749 1.00 86.00 99 LYS A N 1
ATOM 769 C CA . LYS A 1 99 ? -9.036 -11.047 2.761 1.00 86.00 99 LYS A CA 1
ATOM 770 C C . LYS A 1 99 ? -10.329 -11.606 3.346 1.00 86.00 99 LYS A C 1
ATOM 772 O O . LYS A 1 99 ? -11.395 -11.012 3.190 1.00 86.00 99 LYS A O 1
ATOM 777 N N . GLU A 1 100 ? -10.256 -12.732 4.051 1.00 86.38 100 GLU A N 1
ATOM 778 C CA . GLU A 1 100 ? -11.417 -13.365 4.690 1.00 86.38 100 GLU A CA 1
ATOM 779 C C . GLU A 1 100 ? -12.039 -12.457 5.755 1.00 86.38 100 GLU A C 1
ATOM 781 O O . GLU A 1 100 ? -13.261 -12.298 5.822 1.00 86.38 100 GLU A O 1
ATOM 786 N N . TRP A 1 101 ? -11.200 -11.798 6.555 1.00 88.88 101 TRP A N 1
ATOM 787 C CA . TRP A 1 101 ? -11.651 -10.847 7.562 1.00 88.88 101 TRP A CA 1
ATOM 788 C C . TRP A 1 101 ? -12.317 -9.621 6.918 1.00 88.88 101 TRP A C 1
ATOM 790 O O . TRP A 1 101 ? -13.406 -9.216 7.341 1.00 88.88 101 TRP A O 1
ATOM 800 N N . ALA A 1 102 ? -11.733 -9.075 5.846 1.00 90.69 102 ALA A N 1
ATOM 801 C CA . ALA A 1 102 ? -12.323 -7.977 5.080 1.00 90.69 102 ALA A CA 1
ATOM 802 C C . ALA A 1 102 ? -13.682 -8.362 4.468 1.00 90.69 102 ALA A C 1
ATOM 804 O O . ALA A 1 102 ? -14.653 -7.615 4.604 1.00 90.69 102 ALA A O 1
ATOM 805 N N . LYS A 1 103 ? -13.800 -9.569 3.898 1.00 90.25 103 LYS A N 1
ATOM 806 C CA . LYS A 1 103 ? -15.077 -10.109 3.405 1.00 90.25 103 LYS A CA 1
ATOM 807 C C . LYS A 1 103 ? -16.112 -10.243 4.525 1.00 90.25 103 LYS A C 1
ATOM 809 O O . LYS A 1 103 ? -17.244 -9.797 4.359 1.00 90.25 103 LYS A O 1
ATOM 814 N N . SER A 1 104 ? -15.727 -10.776 5.689 1.00 91.00 104 SER A N 1
ATOM 815 C CA . SER A 1 104 ? -16.635 -10.953 6.839 1.00 91.00 104 SER A CA 1
ATOM 816 C C . SER A 1 104 ? -17.181 -9.635 7.400 1.00 91.00 104 SER A C 1
ATOM 818 O O . SER A 1 104 ? -18.281 -9.585 7.950 1.00 91.00 104 SER A O 1
ATOM 820 N N . THR A 1 105 ? -16.419 -8.551 7.249 1.00 92.25 105 THR A N 1
ATOM 821 C CA . THR A 1 105 ? -16.811 -7.209 7.686 1.00 92.25 105 THR A CA 1
ATOM 822 C C . THR A 1 105 ? -17.547 -6.426 6.601 1.00 92.25 105 THR A C 1
ATOM 824 O O . THR A 1 105 ? -17.994 -5.313 6.876 1.00 92.25 105 THR A O 1
ATOM 827 N N . GLY A 1 106 ? -17.708 -6.999 5.401 1.00 91.94 106 GLY A N 1
ATOM 828 C CA . GLY A 1 106 ? -18.334 -6.347 4.252 1.00 91.94 106 GLY A CA 1
ATOM 829 C C . GLY A 1 106 ? -17.495 -5.210 3.670 1.00 91.94 106 GLY A C 1
ATOM 830 O O . GLY A 1 106 ? -18.061 -4.252 3.143 1.00 91.94 106 GLY A O 1
ATOM 831 N N . TYR A 1 107 ? -16.165 -5.290 3.800 1.00 93.62 107 TYR A N 1
ATOM 832 C CA . TYR A 1 107 ? -15.233 -4.222 3.430 1.00 93.62 107 TYR A CA 1
ATOM 833 C C . TYR A 1 107 ? -15.585 -2.880 4.092 1.00 93.62 107 TYR A C 1
ATOM 835 O O . TYR A 1 107 ? -15.564 -1.824 3.460 1.00 93.62 107 TYR A O 1
ATOM 843 N N . ASP A 1 108 ? -15.950 -2.913 5.376 1.00 95.69 108 ASP A N 1
ATOM 844 C CA . ASP A 1 108 ? -16.221 -1.698 6.141 1.00 95.69 108 ASP A CA 1
ATOM 845 C C . ASP A 1 108 ? -14.931 -0.887 6.333 1.00 95.69 108 ASP A C 1
ATOM 847 O O . ASP A 1 108 ? -13.966 -1.347 6.953 1.00 95.69 108 ASP A O 1
ATOM 851 N N . ALA A 1 109 ? -14.921 0.332 5.793 1.00 94.88 109 ALA A N 1
ATOM 852 C CA . ALA A 1 109 ? -13.741 1.185 5.777 1.00 94.88 109 ALA A CA 1
ATOM 853 C C . ALA A 1 109 ? -13.240 1.540 7.184 1.00 94.88 109 ALA A C 1
ATOM 855 O O . ALA A 1 109 ? -12.032 1.568 7.413 1.00 94.88 109 ALA A O 1
ATOM 856 N N . VAL A 1 110 ? -14.142 1.779 8.141 1.00 95.00 110 VAL A N 1
ATOM 857 C CA . VAL A 1 110 ? -13.775 2.182 9.507 1.00 95.00 110 VAL A CA 1
ATOM 858 C C . VAL A 1 110 ? -13.154 1.014 10.269 1.00 95.00 110 VAL A C 1
ATOM 860 O O . VAL A 1 110 ? -12.147 1.191 10.961 1.00 95.00 110 VAL A O 1
ATOM 863 N N . LYS A 1 111 ? -13.703 -0.197 10.118 1.00 94.50 111 LYS A N 1
ATOM 864 C CA . LYS A 1 111 ? -13.119 -1.421 10.680 1.00 94.50 111 LYS A CA 1
ATOM 865 C C . LYS A 1 111 ? -11.755 -1.705 10.065 1.00 94.50 111 LYS A C 1
ATOM 867 O O . LYS A 1 111 ? -10.809 -1.918 10.818 1.00 94.50 111 LYS A O 1
ATOM 872 N N . LEU A 1 112 ? -11.634 -1.662 8.734 1.00 94.69 112 LEU A N 1
ATOM 873 C CA . LEU A 1 112 ? -10.356 -1.847 8.035 1.00 94.69 112 LEU A CA 1
ATOM 874 C C . LEU A 1 112 ? -9.312 -0.832 8.503 1.00 94.69 112 LEU A C 1
ATOM 876 O O . LEU A 1 112 ? -8.197 -1.217 8.855 1.00 94.69 112 LEU A O 1
ATOM 880 N N . PHE A 1 113 ? -9.695 0.443 8.595 1.00 95.94 113 PHE A N 1
ATOM 881 C CA . PHE A 1 113 ? -8.826 1.501 9.096 1.00 95.94 113 PHE A CA 1
ATOM 882 C C . PHE A 1 113 ? -8.353 1.211 10.523 1.00 95.94 113 PHE A C 1
ATOM 884 O O . PHE A 1 113 ? -7.159 1.256 10.812 1.00 95.94 113 PHE A O 1
ATOM 891 N N . THR A 1 114 ? -9.286 0.875 11.415 1.00 94.50 114 THR A N 1
ATOM 892 C CA . THR A 1 114 ? -8.989 0.588 12.824 1.00 94.50 114 THR A CA 1
ATOM 893 C C . THR A 1 114 ? -8.064 -0.621 12.952 1.00 94.50 114 THR A C 1
ATOM 895 O O . THR A 1 114 ? -7.062 -0.555 13.658 1.00 94.50 114 THR A O 1
ATOM 898 N N . LYS A 1 115 ? -8.320 -1.703 12.214 1.00 92.75 115 LYS A N 1
ATOM 899 C CA . LYS A 1 115 ? -7.462 -2.890 12.245 1.00 92.75 115 LYS A CA 1
ATOM 900 C C . LYS A 1 115 ? -6.035 -2.557 11.802 1.00 92.75 115 LYS A C 1
ATOM 902 O O . LYS A 1 115 ? -5.094 -2.864 12.525 1.00 92.75 115 LYS A O 1
ATOM 907 N N . LEU A 1 116 ? -5.874 -1.906 10.648 1.00 93.81 116 LEU A N 1
ATOM 908 C CA . LEU A 1 116 ? -4.569 -1.706 10.002 1.00 93.81 116 LEU A CA 1
ATOM 909 C C . LEU A 1 116 ? -3.747 -0.570 10.627 1.00 93.81 116 LEU A C 1
ATOM 911 O O . LEU A 1 116 ? -2.548 -0.718 10.846 1.00 93.81 116 LEU A O 1
ATOM 915 N N . PHE A 1 117 ? -4.378 0.566 10.929 1.00 95.94 117 PHE A N 1
ATOM 916 C CA . PHE A 1 117 ? -3.679 1.771 11.392 1.00 95.94 117 PHE A CA 1
ATOM 917 C C . PHE A 1 117 ? -3.713 1.955 12.914 1.00 95.94 117 PHE A C 1
ATOM 919 O O . PHE A 1 117 ? -2.999 2.813 13.441 1.00 95.94 117 PHE A O 1
ATOM 926 N N . LYS A 1 118 ? -4.496 1.143 13.640 1.00 93.38 118 LYS A N 1
ATOM 927 C CA . LYS A 1 118 ? -4.584 1.192 15.105 1.00 93.38 118 LYS A CA 1
ATOM 928 C C . LYS A 1 118 ? -4.159 -0.115 15.754 1.00 93.38 118 LYS A C 1
ATOM 930 O O . LYS A 1 118 ? -3.176 -0.125 16.491 1.00 93.38 118 LYS A O 1
ATOM 935 N N . ASP A 1 119 ? -4.891 -1.195 15.512 1.00 91.25 119 ASP A N 1
ATOM 936 C CA . ASP A 1 119 ? -4.729 -2.442 16.263 1.00 91.25 119 ASP A CA 1
ATOM 937 C C . ASP A 1 119 ? -3.445 -3.173 15.873 1.00 91.25 119 ASP A C 1
ATOM 939 O O . ASP A 1 119 ? -2.682 -3.567 16.754 1.00 91.25 119 ASP A O 1
ATOM 943 N N . ASP A 1 120 ? -3.136 -3.252 14.578 1.00 90.88 120 ASP A N 1
ATOM 944 C CA . ASP A 1 120 ? -1.876 -3.811 14.084 1.00 90.88 120 ASP A CA 1
ATOM 945 C C . ASP A 1 120 ? -0.674 -2.979 14.551 1.00 90.88 120 ASP A C 1
ATOM 947 O O . ASP A 1 120 ? 0.335 -3.539 14.975 1.00 90.88 120 ASP A O 1
ATOM 951 N N . ILE A 1 121 ? -0.788 -1.646 14.573 1.00 92.94 121 ILE A N 1
ATOM 952 C CA . ILE A 1 121 ? 0.274 -0.766 15.086 1.00 92.94 121 ILE A CA 1
ATOM 953 C C . ILE A 1 121 ? 0.459 -0.952 16.595 1.00 92.94 121 ILE A C 1
ATOM 955 O O . ILE A 1 121 ? 1.587 -1.049 17.072 1.00 92.94 121 ILE A O 1
ATOM 959 N N . ARG A 1 122 ? -0.627 -1.066 17.366 1.00 91.38 122 ARG A N 1
ATOM 960 C CA . ARG A 1 122 ? -0.566 -1.397 18.801 1.00 91.38 122 ARG A CA 1
ATOM 961 C C . ARG A 1 122 ? 0.050 -2.764 19.040 1.00 91.38 122 ARG A C 1
ATOM 963 O O . ARG A 1 122 ? 0.838 -2.917 19.969 1.00 91.38 122 ARG A O 1
ATOM 970 N N . TYR A 1 123 ? -0.286 -3.739 18.205 1.00 87.38 123 TYR A N 1
ATOM 971 C CA . TYR A 1 123 ? 0.313 -5.058 18.266 1.00 87.38 123 TYR A CA 1
ATOM 972 C C . TYR A 1 123 ? 1.818 -4.981 17.980 1.00 87.38 123 TYR A C 1
ATOM 974 O O . TYR A 1 123 ? 2.623 -5.519 18.734 1.00 87.38 123 TYR A O 1
ATOM 982 N N . LEU A 1 124 ? 2.224 -4.230 16.963 1.00 89.06 124 LEU A N 1
ATOM 983 C CA . LEU A 1 124 ? 3.625 -4.015 16.614 1.00 89.06 124 LEU A CA 1
ATOM 984 C C . LEU A 1 124 ? 4.406 -3.279 17.723 1.00 89.06 124 LEU A C 1
ATOM 986 O O . LEU A 1 124 ? 5.580 -3.559 17.962 1.00 89.06 124 LEU A O 1
ATOM 990 N N . LEU A 1 125 ? 3.748 -2.396 18.480 1.00 90.62 125 LEU A N 1
ATOM 991 C CA . LEU A 1 125 ? 4.329 -1.760 19.669 1.00 90.62 125 LEU A CA 1
ATOM 992 C C . LEU A 1 125 ? 4.649 -2.747 20.800 1.00 90.62 125 LEU A C 1
ATOM 994 O O . LEU A 1 125 ? 5.496 -2.439 21.637 1.00 90.62 125 LEU A O 1
ATOM 998 N N . THR A 1 126 ? 4.045 -3.941 20.814 1.00 87.62 126 THR A N 1
ATOM 999 C CA . THR A 1 126 ? 4.414 -4.992 21.782 1.00 87.62 126 THR A CA 1
ATOM 1000 C C . THR A 1 126 ? 5.803 -5.582 21.506 1.00 87.62 126 THR A C 1
ATOM 1002 O O . THR A 1 126 ? 6.408 -6.170 22.400 1.00 87.62 126 THR A O 1
ATOM 1005 N N . MET A 1 127 ? 6.349 -5.382 20.300 1.00 86.69 127 MET A N 1
ATOM 1006 C CA . MET A 1 127 ? 7.712 -5.762 19.921 1.00 86.69 127 MET A CA 1
ATOM 1007 C C . MET A 1 127 ? 8.710 -4.653 20.308 1.00 86.69 127 MET A C 1
ATOM 1009 O O . MET A 1 127 ? 9.315 -4.013 19.449 1.00 86.69 127 MET A O 1
ATOM 1013 N N . ASP A 1 128 ? 8.891 -4.415 21.614 1.00 84.81 128 ASP A N 1
ATOM 1014 C CA . ASP A 1 128 ? 9.720 -3.330 22.187 1.00 84.81 128 ASP A CA 1
ATOM 1015 C C . ASP A 1 128 ? 11.143 -3.261 21.601 1.00 84.81 128 ASP A C 1
ATOM 1017 O O . ASP A 1 128 ? 11.717 -2.186 21.400 1.00 84.81 128 ASP A O 1
ATOM 1021 N N . LYS A 1 129 ? 11.690 -4.436 21.282 1.00 85.38 129 LYS A N 1
ATOM 1022 C CA . LYS A 1 129 ? 13.021 -4.659 20.717 1.00 85.38 129 LYS A CA 1
ATOM 1023 C C . LYS A 1 129 ? 13.235 -3.902 19.396 1.00 85.38 129 LYS A C 1
ATOM 1025 O O . LYS A 1 129 ? 14.340 -3.398 19.176 1.00 85.38 129 LYS A O 1
ATOM 1030 N N . LEU A 1 130 ? 12.193 -3.734 18.576 1.00 87.00 130 LEU A N 1
ATOM 1031 C CA . LEU A 1 130 ? 12.264 -3.004 17.306 1.00 87.00 130 LEU A CA 1
ATOM 1032 C C . LEU A 1 130 ? 12.467 -1.495 17.509 1.00 87.00 130 LEU A C 1
ATOM 1034 O O . LEU A 1 130 ? 13.092 -0.846 16.672 1.00 87.00 130 LEU A O 1
ATOM 1038 N N . TRP A 1 131 ? 12.013 -0.934 18.632 1.00 91.44 131 TRP A N 1
ATOM 1039 C CA . TRP A 1 131 ? 11.884 0.515 18.843 1.00 91.44 131 TRP A CA 1
ATOM 1040 C C . TRP A 1 131 ? 13.017 1.145 19.658 1.00 91.44 131 TRP A C 1
ATOM 1042 O O . TRP A 1 131 ? 12.989 2.334 19.956 1.00 91.44 131 TRP A O 1
ATOM 1052 N N . ARG A 1 132 ? 14.055 0.379 20.010 1.00 89.06 132 ARG A N 1
ATOM 1053 C CA . ARG A 1 132 ? 15.170 0.894 20.829 1.00 89.06 132 ARG A CA 1
ATOM 1054 C C . ARG A 1 132 ? 16.016 1.953 20.122 1.00 89.06 132 ARG A C 1
ATOM 1056 O O . ARG A 1 132 ? 16.551 2.844 20.770 1.00 89.06 132 ARG A O 1
ATOM 1063 N N . LYS A 1 133 ? 16.178 1.828 18.801 1.00 88.94 133 LYS A N 1
ATOM 1064 C CA . LYS A 1 133 ? 17.034 2.707 17.978 1.00 88.94 133 LYS A CA 1
ATOM 1065 C C . LYS A 1 133 ? 16.249 3.626 17.042 1.00 88.94 133 LYS A C 1
ATOM 1067 O O . LYS A 1 133 ? 16.840 4.503 16.420 1.00 88.94 133 LYS A O 1
ATOM 1072 N N . ARG A 1 134 ? 14.940 3.410 16.906 1.00 90.00 134 ARG A N 1
ATOM 1073 C CA . ARG A 1 134 ? 14.072 4.107 15.949 1.00 90.00 134 ARG A CA 1
ATOM 1074 C C . ARG A 1 134 ? 12.799 4.572 16.641 1.00 90.00 134 ARG A C 1
ATOM 1076 O O . ARG A 1 134 ? 12.365 3.961 17.612 1.00 90.00 134 ARG A O 1
ATOM 1083 N N . LYS A 1 135 ? 12.205 5.657 16.145 1.00 92.56 135 LYS A N 1
ATOM 1084 C CA . LYS A 1 135 ? 10.967 6.205 16.706 1.00 92.56 135 LYS A CA 1
ATOM 1085 C C . LYS A 1 135 ? 9.837 5.184 16.553 1.00 92.56 135 LYS A C 1
ATOM 1087 O O . LYS A 1 135 ? 9.591 4.708 15.449 1.00 92.56 135 LYS A O 1
ATOM 1092 N N . ALA A 1 136 ? 9.165 4.876 17.658 1.00 93.56 136 ALA A N 1
ATOM 1093 C CA . ALA A 1 136 ? 8.009 3.992 17.658 1.00 93.56 136 ALA A CA 1
ATOM 1094 C C . ALA A 1 136 ? 6.835 4.616 16.867 1.00 93.56 136 ALA A C 1
ATOM 1096 O O . ALA A 1 136 ? 6.642 5.838 16.933 1.00 93.56 136 ALA A O 1
ATOM 1097 N N . PRO A 1 137 ? 6.058 3.812 16.120 1.00 95.38 137 PRO A N 1
ATOM 1098 C CA . PRO A 1 137 ? 4.893 4.291 15.389 1.00 95.38 137 PRO A CA 1
ATOM 1099 C C . PRO A 1 137 ? 3.782 4.721 16.353 1.00 95.38 137 PRO A C 1
ATOM 1101 O O . PRO A 1 137 ? 3.693 4.243 17.483 1.00 95.38 137 PRO A O 1
ATOM 1104 N N . ILE A 1 138 ? 2.924 5.634 15.900 1.00 95.69 138 ILE A N 1
ATOM 1105 C CA . ILE A 1 138 ? 1.801 6.153 16.685 1.00 95.69 138 ILE A CA 1
ATOM 1106 C C . ILE A 1 138 ? 0.512 5.583 16.077 1.00 95.69 138 ILE A C 1
ATOM 1108 O O . ILE A 1 138 ? 0.244 5.869 14.910 1.00 95.69 138 ILE A O 1
ATOM 1112 N N . PRO A 1 139 ? -0.267 4.775 16.821 1.00 96.38 139 PRO A N 1
ATOM 1113 C CA . PRO A 1 139 ? -1.551 4.267 16.353 1.00 96.38 139 PRO A CA 1
ATOM 1114 C C . PRO A 1 139 ? -2.518 5.413 16.047 1.00 96.38 139 PRO A C 1
ATOM 1116 O O . PRO A 1 139 ? -2.579 6.383 16.801 1.00 96.38 139 PRO A O 1
ATOM 1119 N N . LEU A 1 140 ? -3.300 5.274 14.981 1.00 95.19 140 LEU A N 1
ATOM 1120 C CA . LEU A 1 140 ? -4.284 6.267 14.559 1.00 95.19 140 LEU A CA 1
ATOM 1121 C C . LEU A 1 140 ? -5.702 5.791 14.871 1.00 95.19 140 LEU A C 1
ATOM 1123 O O . LEU A 1 140 ? -6.091 4.696 14.473 1.00 95.19 140 LEU A O 1
ATOM 1127 N N . ASP A 1 141 ? -6.494 6.612 15.560 1.00 95.00 141 ASP A N 1
ATOM 1128 C CA . ASP A 1 141 ? -7.915 6.345 15.785 1.00 95.00 141 ASP A CA 1
ATOM 1129 C C . ASP A 1 141 ? -8.793 7.116 14.797 1.00 95.00 141 ASP A C 1
ATOM 1131 O O . ASP A 1 141 ? -8.609 8.313 14.576 1.00 95.00 141 ASP A O 1
ATOM 1135 N N . TRP A 1 142 ? -9.777 6.423 14.223 1.00 92.81 142 TRP A N 1
ATOM 1136 C CA . TRP A 1 142 ? -10.695 7.021 13.259 1.00 92.81 142 TRP A CA 1
ATOM 1137 C C . TRP A 1 142 ? -11.463 8.205 13.854 1.00 92.81 142 TRP A C 1
ATOM 1139 O O . TRP A 1 142 ? -11.501 9.273 13.251 1.00 92.81 142 TRP A O 1
ATOM 1149 N N . ASN A 1 143 ? -12.046 8.048 15.045 1.00 92.06 143 ASN A N 1
ATOM 1150 C CA . ASN A 1 143 ? -12.863 9.093 15.659 1.00 92.06 143 ASN A CA 1
ATOM 1151 C C . ASN A 1 143 ? -12.008 10.289 16.083 1.00 92.06 143 ASN A C 1
ATOM 1153 O O . ASN A 1 143 ? -12.441 11.424 15.915 1.00 92.06 143 ASN A O 1
ATOM 1157 N N . GLU A 1 144 ? -10.790 10.058 16.579 1.00 91.44 144 GLU A N 1
ATOM 1158 C CA . GLU A 1 144 ? -9.840 11.135 16.885 1.00 91.44 144 GLU A CA 1
ATOM 1159 C C . GLU A 1 144 ? -9.487 11.950 15.633 1.00 91.44 144 GLU A C 1
ATOM 1161 O O . GLU A 1 144 ? -9.495 13.176 15.694 1.00 91.44 144 GLU A O 1
ATOM 1166 N N . ILE A 1 145 ? -9.256 11.302 14.485 1.00 90.44 145 ILE A N 1
ATOM 1167 C CA . ILE A 1 145 ? -8.985 11.996 13.213 1.00 90.44 145 ILE A CA 1
ATOM 1168 C C . ILE A 1 145 ? -10.204 12.796 12.740 1.00 90.44 145 ILE A C 1
ATOM 1170 O O . ILE A 1 145 ? -10.061 13.912 12.240 1.00 90.44 145 ILE A O 1
ATOM 1174 N N . GLN A 1 146 ? -11.414 12.253 12.892 1.00 86.00 146 GLN A N 1
ATOM 1175 C CA . GLN A 1 146 ? -12.631 12.963 12.493 1.00 86.00 146 GLN A CA 1
ATOM 1176 C C . GLN A 1 146 ? -12.906 14.182 13.382 1.00 86.00 146 GLN A C 1
ATOM 1178 O O . GLN A 1 146 ? -13.258 15.246 12.864 1.00 86.00 146 GLN A O 1
ATOM 1183 N N . ASN A 1 147 ? -12.689 14.026 14.691 1.00 83.00 147 ASN A N 1
ATOM 1184 C CA . ASN A 1 147 ? -12.912 15.044 15.719 1.00 83.00 147 ASN A CA 1
ATOM 1185 C C . ASN A 1 147 ? -11.756 16.039 15.862 1.00 83.00 147 ASN A C 1
ATOM 1187 O O . ASN A 1 147 ? -11.876 16.990 16.632 1.00 83.00 147 ASN A O 1
ATOM 1191 N N . GLN A 1 148 ? -10.643 15.844 15.152 1.00 75.19 148 GLN A N 1
ATOM 1192 C CA . GLN A 1 148 ? -9.653 16.899 15.000 1.00 75.1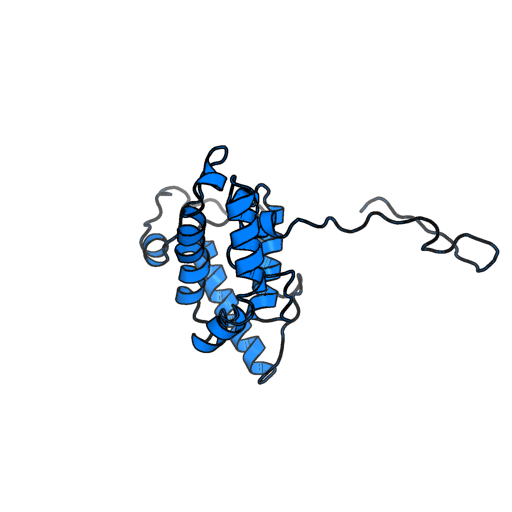9 148 GLN A CA 1
ATOM 1193 C C . GLN A 1 148 ? -10.307 18.066 14.255 1.00 75.19 148 GLN A C 1
ATOM 1195 O O . GLN A 1 148 ? -10.501 18.042 13.035 1.00 75.19 148 GLN A O 1
ATOM 1200 N N . ASP A 1 149 ? -10.660 19.096 15.022 1.00 57.47 149 ASP A N 1
ATOM 1201 C CA . ASP A 1 149 ? -10.793 20.446 14.507 1.00 57.47 149 ASP A CA 1
ATOM 1202 C C . ASP A 1 149 ? -9.428 20.836 13.948 1.00 57.47 149 ASP A C 1
ATOM 1204 O O . ASP A 1 149 ? -8.406 20.684 14.620 1.00 57.47 149 ASP A O 1
ATOM 1208 N N . ASN A 1 150 ? -9.397 21.280 12.693 1.00 53.31 150 ASN A N 1
ATOM 1209 C CA . ASN A 1 150 ? -8.174 21.696 12.019 1.00 53.31 150 ASN A CA 1
ATOM 1210 C C . ASN A 1 150 ? -7.362 22.642 12.922 1.00 53.31 150 ASN A C 1
ATOM 1212 O O . ASN A 1 150 ? -7.629 23.841 12.967 1.00 53.31 150 ASN A O 1
ATOM 1216 N N . CYS A 1 151 ? -6.281 22.155 13.539 1.00 42.62 151 CYS A N 1
ATOM 1217 C CA . CYS A 1 151 ? -5.226 22.998 14.123 1.00 42.62 151 CYS A CA 1
ATOM 1218 C C . CYS A 1 151 ? -4.393 23.720 13.038 1.00 42.62 151 CYS A C 1
ATOM 1220 O O . CYS A 1 151 ? -3.256 24.122 13.263 1.00 42.62 151 CYS A O 1
ATOM 1222 N N . THR A 1 152 ? -4.966 23.907 11.851 1.00 45.41 152 THR A N 1
ATOM 1223 C CA . THR A 1 152 ? -4.499 24.780 10.774 1.00 45.41 152 THR A CA 1
ATOM 1224 C C . THR A 1 152 ? -5.574 25.829 10.492 1.00 45.41 152 THR A C 1
ATOM 1226 O O . THR A 1 152 ? -6.092 25.986 9.389 1.00 45.41 152 THR A O 1
ATOM 1229 N N . SER A 1 153 ? -5.901 26.610 11.517 1.00 44.00 153 SER A N 1
ATOM 1230 C CA . SER A 1 153 ? -6.401 27.968 11.328 1.00 44.00 153 SER A CA 1
ATOM 1231 C C . SER A 1 153 ? -5.307 28.803 10.639 1.00 44.00 153 SER A C 1
ATOM 1233 O O . SER A 1 153 ? -4.471 29.374 11.334 1.00 44.00 153 SER A O 1
ATOM 1235 N N . ASN A 1 154 ? -5.241 28.759 9.296 1.00 40.72 154 ASN A N 1
ATOM 1236 C CA . ASN A 1 154 ? -4.752 29.810 8.368 1.00 40.72 154 ASN A CA 1
ATOM 1237 C C . ASN A 1 154 ? -4.365 29.274 6.967 1.00 40.72 154 ASN A C 1
ATOM 1239 O O . ASN A 1 154 ? -3.277 29.555 6.475 1.00 40.72 154 ASN A O 1
ATOM 1243 N N . GLN A 1 155 ? -5.248 28.547 6.278 1.00 46.66 155 GLN A N 1
ATOM 1244 C CA . GLN A 1 155 ? -5.178 28.435 4.807 1.00 46.66 155 GLN A CA 1
ATOM 1245 C C . GLN A 1 155 ? -6.572 28.577 4.186 1.00 46.66 155 GLN A C 1
ATOM 1247 O O . GLN A 1 155 ? -7.036 27.746 3.414 1.00 46.66 155 GLN A O 1
ATOM 1252 N N . GLN A 1 156 ? -7.278 29.646 4.550 1.00 45.12 156 GLN A N 1
ATOM 1253 C CA . GLN A 1 156 ? -8.305 30.189 3.667 1.00 45.12 156 GLN A CA 1
ATOM 1254 C C . GLN A 1 156 ? -7.612 31.216 2.763 1.00 45.12 156 GLN A C 1
ATOM 1256 O O . GLN A 1 156 ? -7.005 32.155 3.271 1.00 45.12 156 GLN A O 1
ATOM 1261 N N . ASN A 1 157 ? -7.733 31.024 1.446 1.00 41.44 157 ASN A N 1
ATOM 1262 C CA . ASN A 1 157 ? -7.333 31.934 0.360 1.00 41.44 157 ASN A CA 1
ATOM 1263 C C . ASN A 1 157 ? -5.896 31.885 -0.182 1.00 41.44 157 ASN A C 1
ATOM 1265 O O . ASN A 1 157 ? -5.345 32.930 -0.516 1.00 41.44 157 ASN A O 1
ATOM 1269 N N . GLU A 1 158 ? -5.346 30.705 -0.457 1.00 52.28 158 GLU A N 1
ATOM 1270 C CA . GLU A 1 158 ? -4.470 30.596 -1.631 1.00 52.28 158 GLU A CA 1
ATOM 1271 C C . GLU A 1 158 ? -5.070 29.595 -2.610 1.00 52.28 158 GLU A C 1
ATOM 1273 O O . GLU A 1 158 ? -5.447 28.481 -2.250 1.00 52.28 158 GLU A O 1
ATOM 1278 N N . SER A 1 159 ? -5.222 30.033 -3.861 1.00 61.56 159 SER A N 1
ATOM 1279 C CA . SER A 1 159 ? -5.532 29.109 -4.947 1.00 61.56 159 SER A CA 1
ATOM 1280 C C . SER A 1 159 ? -4.426 28.055 -4.959 1.00 61.56 159 SER A C 1
ATOM 1282 O O . SER A 1 159 ? -3.260 28.444 -4.873 1.00 61.56 159 SER A O 1
ATOM 1284 N N . PRO A 1 160 ? -4.750 26.757 -5.041 1.00 62.12 160 PRO A N 1
ATOM 1285 C CA . PRO A 1 160 ? -3.739 25.713 -5.015 1.00 62.12 160 PRO A CA 1
ATOM 1286 C C . PRO A 1 160 ? -2.686 25.988 -6.099 1.00 62.12 160 PRO A C 1
ATOM 1288 O O . PRO A 1 160 ? -3.002 26.005 -7.289 1.00 62.12 160 PRO A O 1
ATOM 1291 N N . LEU A 1 161 ? -1.448 26.281 -5.687 1.00 79.88 161 LEU A N 1
ATOM 1292 C CA . LEU A 1 161 ? -0.331 26.472 -6.608 1.00 79.88 161 LEU A CA 1
ATOM 1293 C C . LEU A 1 161 ? -0.003 25.124 -7.259 1.00 79.88 161 LEU A C 1
ATOM 1295 O O . LEU A 1 161 ? 0.410 24.187 -6.580 1.00 79.88 161 LEU A O 1
ATOM 1299 N N . GLY A 1 162 ? -0.155 25.044 -8.581 1.00 85.62 162 GLY A N 1
ATOM 1300 C CA . GLY A 1 162 ? 0.231 23.874 -9.370 1.00 85.62 162 GLY A CA 1
ATOM 1301 C C . GLY A 1 162 ? -0.896 22.869 -9.618 1.00 85.62 162 GLY A C 1
ATOM 1302 O O . GLY A 1 162 ? -2.081 23.202 -9.596 1.00 85.62 162 GLY A O 1
ATOM 1303 N N . LEU A 1 163 ? -0.509 21.634 -9.947 1.00 90.12 163 LEU A N 1
ATOM 1304 C CA . LEU A 1 163 ? -1.454 20.546 -10.207 1.00 90.12 163 LEU A CA 1
ATOM 1305 C C . LEU A 1 163 ? -2.074 20.062 -8.892 1.00 90.12 163 LEU A C 1
ATOM 1307 O O . LEU A 1 163 ? -1.377 19.942 -7.887 1.00 90.12 163 LEU A O 1
ATOM 1311 N N . LYS A 1 164 ? -3.366 19.717 -8.917 1.00 89.62 164 LYS A N 1
ATOM 1312 C CA . LYS A 1 164 ? -4.093 19.213 -7.738 1.00 89.62 164 LYS A CA 1
ATOM 1313 C C . LYS A 1 164 ? -3.404 17.996 -7.106 1.00 89.62 164 LYS A C 1
ATOM 1315 O O . LYS A 1 164 ? -3.254 17.950 -5.893 1.00 89.62 164 LYS A O 1
ATOM 1320 N N . ASP A 1 165 ? -2.897 17.081 -7.930 1.00 89.50 165 ASP A N 1
ATOM 1321 C CA . ASP A 1 165 ? -2.268 15.831 -7.472 1.00 89.50 165 ASP A CA 1
ATOM 1322 C C . ASP A 1 165 ? -0.853 16.024 -6.899 1.00 89.50 165 ASP A C 1
ATOM 1324 O O . ASP A 1 165 ? -0.269 15.098 -6.346 1.00 89.50 165 ASP A O 1
ATOM 1328 N N . GLN A 1 166 ? -0.276 17.226 -7.021 1.00 91.69 166 GLN A N 1
ATOM 1329 C CA . GLN A 1 166 ? 1.009 17.567 -6.399 1.00 91.69 166 GLN A CA 1
ATOM 1330 C C . GLN A 1 166 ? 0.845 18.130 -4.983 1.00 91.69 166 GLN A C 1
ATOM 1332 O O . GLN A 1 166 ? 1.840 18.398 -4.307 1.00 91.69 166 GLN A O 1
ATOM 1337 N N . GLN A 1 167 ? -0.393 18.328 -4.525 1.00 90.06 167 GLN A N 1
ATOM 1338 C CA . GLN A 1 167 ? -0.666 18.854 -3.196 1.00 90.06 167 GLN A CA 1
ATOM 1339 C C . GLN A 1 167 ? -0.631 17.743 -2.145 1.00 90.06 167 GLN A C 1
ATOM 1341 O O . GLN A 1 167 ? -1.250 16.694 -2.304 1.00 90.06 167 GLN A O 1
ATOM 1346 N N . VAL A 1 168 ? 0.070 17.992 -1.038 1.00 91.19 168 VAL A N 1
ATOM 1347 C CA . VAL A 1 168 ? 0.106 17.062 0.097 1.00 91.19 168 VAL A CA 1
ATOM 1348 C C . VAL A 1 168 ? -1.150 17.257 0.937 1.00 91.19 168 VAL A C 1
ATOM 1350 O O . VAL A 1 168 ? -1.360 18.323 1.515 1.00 91.19 168 VAL A O 1
ATOM 1353 N N . LEU A 1 169 ? -1.976 16.216 0.998 1.00 91.00 169 LEU A N 1
ATOM 1354 C CA . LEU A 1 169 ? -3.200 16.192 1.792 1.00 91.00 169 LEU A CA 1
ATOM 1355 C C . LEU A 1 169 ? -2.899 15.984 3.282 1.00 91.00 169 LEU A C 1
ATOM 1357 O O . LEU A 1 169 ? -1.916 15.337 3.652 1.00 91.00 169 LEU A O 1
ATOM 1361 N N . ASP A 1 170 ? -3.780 16.490 4.141 1.00 92.81 170 ASP A N 1
ATOM 1362 C CA . ASP A 1 170 ? -3.730 16.235 5.577 1.00 92.81 170 ASP A CA 1
ATOM 1363 C C . ASP A 1 170 ? -4.204 14.808 5.924 1.00 92.81 170 ASP A C 1
ATOM 1365 O O . ASP A 1 170 ? -4.728 14.060 5.092 1.00 92.81 170 ASP A O 1
ATOM 1369 N N . VAL A 1 171 ? -3.994 14.394 7.177 1.00 93.25 171 VAL A N 1
ATOM 1370 C CA . VAL A 1 171 ? -4.333 13.032 7.634 1.00 93.25 171 VAL A CA 1
ATOM 1371 C C . VAL A 1 171 ? -5.835 12.767 7.518 1.00 93.25 171 VAL A C 1
ATOM 1373 O O . VAL A 1 171 ? -6.233 11.673 7.121 1.00 93.25 171 VAL A O 1
ATOM 1376 N N . LYS A 1 172 ? -6.668 13.774 7.805 1.00 93.00 172 LYS A N 1
ATOM 1377 C CA . LYS A 1 172 ? -8.126 13.669 7.718 1.00 93.00 172 LYS A CA 1
ATOM 1378 C C . LYS A 1 172 ? -8.590 13.432 6.283 1.00 93.00 172 LYS A C 1
ATOM 1380 O O . LYS A 1 172 ? -9.342 12.485 6.053 1.00 93.00 172 LYS A O 1
ATOM 1385 N N . SER A 1 173 ? -8.086 14.206 5.317 1.00 92.81 173 SER A N 1
ATOM 1386 C CA . SER A 1 173 ? -8.425 14.007 3.902 1.00 92.81 173 SER A CA 1
ATOM 1387 C C . SER A 1 173 ? -7.938 12.658 3.375 1.00 92.81 173 SER A C 1
ATOM 1389 O O . SER A 1 173 ? -8.673 11.997 2.647 1.00 92.81 173 SER A O 1
ATOM 1391 N N . ASN A 1 174 ? -6.745 12.201 3.774 1.00 94.75 174 ASN A N 1
ATOM 1392 C CA . ASN A 1 174 ? -6.255 10.870 3.396 1.00 94.75 174 ASN A CA 1
ATOM 1393 C C . ASN A 1 174 ? -7.110 9.738 3.992 1.00 94.75 174 ASN A C 1
ATOM 1395 O O . ASN A 1 174 ? -7.390 8.760 3.302 1.00 94.75 174 ASN A O 1
ATOM 1399 N N . ALA A 1 175 ? -7.573 9.870 5.240 1.00 94.69 175 ALA A N 1
ATOM 1400 C CA . ALA A 1 175 ? -8.468 8.893 5.863 1.00 94.69 175 ALA A CA 1
ATOM 1401 C C . ALA A 1 175 ? -9.835 8.829 5.154 1.00 94.69 175 ALA A C 1
ATOM 1403 O O . ALA A 1 175 ? -10.378 7.743 4.942 1.00 94.69 175 ALA A O 1
ATOM 1404 N N . HIS A 1 176 ? -10.376 9.977 4.730 1.00 94.25 176 HIS A N 1
ATOM 1405 C CA . HIS A 1 176 ? -11.586 10.019 3.901 1.00 94.25 176 HIS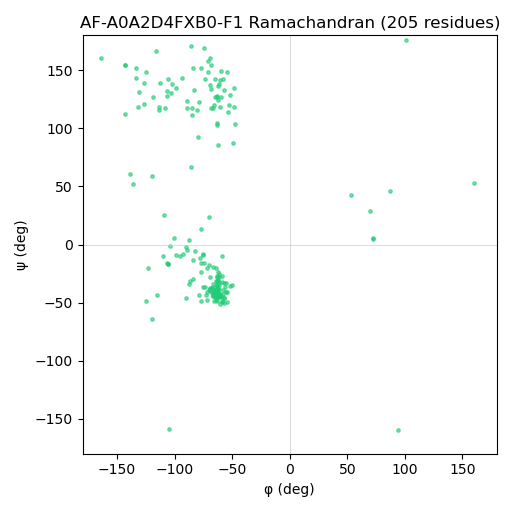 A CA 1
ATOM 1406 C C . HIS A 1 176 ? -11.368 9.420 2.516 1.00 94.25 176 HIS A C 1
ATOM 1408 O O . HIS A 1 176 ? -12.221 8.667 2.047 1.00 94.25 176 HIS A O 1
ATOM 1414 N N . LEU A 1 177 ? -10.237 9.719 1.872 1.00 95.50 177 LEU A N 1
ATOM 1415 C CA . LEU A 1 177 ? -9.895 9.161 0.567 1.00 95.50 177 LEU A CA 1
ATOM 1416 C C . LEU A 1 177 ? -9.771 7.635 0.641 1.00 95.50 177 LEU A C 1
ATOM 1418 O O . LEU A 1 177 ? -10.369 6.947 -0.176 1.00 95.50 177 LEU A O 1
ATOM 1422 N N . PHE A 1 178 ? -9.106 7.111 1.673 1.00 96.88 178 PHE A N 1
ATOM 1423 C CA . PHE A 1 178 ? -9.026 5.676 1.951 1.00 96.88 178 PHE A CA 1
ATOM 1424 C C . PHE A 1 178 ? -10.412 5.024 2.044 1.00 96.88 178 PHE A C 1
ATOM 1426 O O . PHE A 1 178 ? -10.674 4.023 1.377 1.00 96.88 178 PHE A O 1
ATOM 1433 N N . ALA A 1 179 ? -11.325 5.609 2.827 1.00 96.12 179 ALA A N 1
ATOM 1434 C CA . ALA A 1 179 ? -12.673 5.069 2.973 1.00 96.12 179 ALA A CA 1
ATOM 1435 C C . ALA A 1 179 ? -13.458 5.094 1.655 1.00 96.12 179 ALA A C 1
ATOM 1437 O O . ALA A 1 179 ? -14.066 4.092 1.279 1.00 96.12 179 ALA A O 1
ATOM 1438 N N . LYS A 1 180 ? -13.380 6.203 0.914 1.00 96.94 180 LYS A N 1
ATOM 1439 C CA . LYS A 1 180 ? -14.030 6.347 -0.392 1.00 96.94 180 LYS A CA 1
ATOM 1440 C C . LYS A 1 180 ? -13.482 5.359 -1.429 1.00 96.94 180 LYS A C 1
ATOM 1442 O O . LYS A 1 180 ? -14.257 4.800 -2.208 1.00 96.94 180 LYS A O 1
ATOM 1447 N N . SER A 1 181 ? -12.169 5.129 -1.443 1.00 97.25 181 SER A N 1
ATOM 1448 C CA . SER A 1 181 ? -11.541 4.147 -2.332 1.00 97.25 181 SER A CA 1
ATOM 1449 C C . SER A 1 181 ? -12.029 2.737 -2.015 1.00 97.25 181 SER A C 1
ATOM 1451 O O . SER A 1 181 ? -12.462 2.041 -2.926 1.00 97.25 181 SER A O 1
ATOM 1453 N N . ILE A 1 182 ? -12.092 2.342 -0.738 1.00 96.44 182 ILE A N 1
ATOM 1454 C CA . ILE A 1 182 ? -12.647 1.037 -0.334 1.00 96.44 182 ILE A CA 1
ATOM 1455 C C . ILE A 1 182 ? -14.107 0.886 -0.767 1.00 96.44 182 ILE A C 1
ATOM 1457 O O . ILE A 1 182 ? -14.489 -0.160 -1.289 1.00 96.44 182 ILE A O 1
ATOM 1461 N N . GLU A 1 183 ? -14.929 1.920 -0.582 1.00 95.88 183 GLU A N 1
ATOM 1462 C CA . GLU A 1 183 ? -16.333 1.900 -1.000 1.00 95.88 183 GLU A CA 1
ATOM 1463 C C . GLU 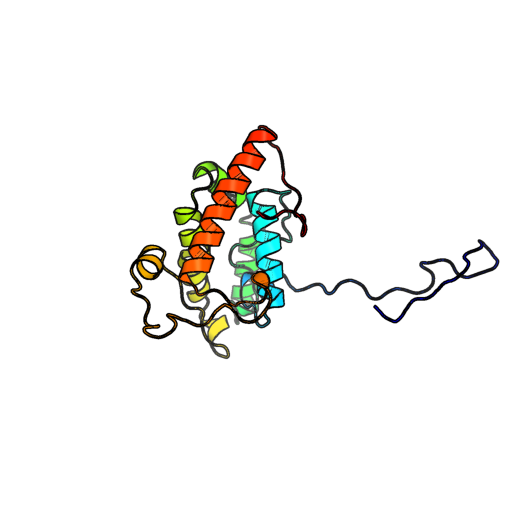A 1 183 ? -16.508 1.759 -2.514 1.00 95.88 183 GLU A C 1
ATOM 1465 O O . GLU A 1 183 ? -17.467 1.131 -2.959 1.00 95.88 183 GLU A O 1
ATOM 1470 N N . THR A 1 184 ? -15.590 2.320 -3.299 1.00 96.81 184 THR A N 1
ATOM 1471 C CA . THR A 1 184 ? -15.606 2.205 -4.762 1.00 96.81 184 THR A CA 1
ATOM 1472 C C . THR A 1 184 ? -15.110 0.825 -5.195 1.00 96.81 184 THR A C 1
ATOM 1474 O O . THR A 1 184 ? -15.787 0.131 -5.953 1.00 96.81 184 THR A O 1
ATOM 1477 N N . LEU A 1 185 ? -13.978 0.378 -4.646 1.00 95.94 185 LEU A N 1
ATOM 1478 C CA . LEU A 1 185 ? -13.359 -0.911 -4.957 1.00 95.94 185 LEU A CA 1
ATOM 1479 C C . LEU A 1 185 ? -14.246 -2.095 -4.557 1.00 95.94 185 LEU A C 1
ATOM 1481 O O . LEU A 1 185 ? -14.336 -3.064 -5.305 1.00 95.94 185 LEU A O 1
ATOM 1485 N N . ARG A 1 186 ? -14.968 -2.024 -3.427 1.00 94.69 186 ARG A N 1
ATOM 1486 C CA . ARG A 1 186 ? -15.918 -3.087 -3.045 1.00 94.69 186 ARG A CA 1
ATOM 1487 C C . ARG A 1 186 ? -17.067 -3.220 -4.049 1.00 94.69 186 ARG A C 1
ATOM 1489 O O . ARG A 1 186 ? -17.541 -4.329 -4.272 1.00 94.69 186 ARG A O 1
ATOM 1496 N N . VAL A 1 187 ? -17.528 -2.107 -4.634 1.00 95.19 187 VAL A N 1
ATOM 1497 C CA . VAL A 1 187 ? -18.607 -2.111 -5.634 1.00 95.19 187 VAL A CA 1
ATOM 1498 C C . VAL A 1 187 ? -18.082 -2.706 -6.934 1.00 95.19 187 VAL A C 1
ATOM 1500 O O . VAL A 1 187 ? -18.689 -3.638 -7.447 1.00 95.19 187 VAL A O 1
ATOM 1503 N N . GLN A 1 188 ? -16.910 -2.263 -7.397 1.00 94.38 188 GLN A N 1
ATOM 1504 C CA . GLN A 1 188 ? -16.245 -2.835 -8.574 1.00 94.38 188 GLN A CA 1
ATOM 1505 C C . GLN A 1 188 ? -15.973 -4.338 -8.418 1.00 94.38 188 GLN A C 1
ATOM 1507 O O . GLN A 1 188 ? -16.143 -5.110 -9.362 1.00 94.38 188 GLN A O 1
ATOM 1512 N N . LEU A 1 189 ? -15.575 -4.776 -7.220 1.00 93.56 189 LEU A N 1
ATOM 1513 C CA . LEU A 1 189 ? -15.380 -6.191 -6.924 1.00 93.56 189 LEU A CA 1
ATOM 1514 C C . LEU A 1 189 ? -16.708 -6.959 -7.001 1.00 93.56 189 LEU A C 1
ATOM 1516 O O . LEU A 1 189 ? -16.768 -8.011 -7.633 1.00 93.56 189 LEU A O 1
ATOM 1520 N N . ALA A 1 190 ? -17.780 -6.420 -6.412 1.00 92.75 190 ALA A N 1
ATOM 1521 C CA . ALA A 1 190 ? -19.107 -7.031 -6.466 1.00 92.75 190 ALA A CA 1
ATOM 1522 C C . ALA A 1 190 ? -19.667 -7.113 -7.900 1.00 92.75 190 ALA A C 1
ATOM 1524 O O . ALA A 1 190 ? -20.314 -8.100 -8.244 1.00 92.75 190 ALA A O 1
ATOM 1525 N N . GLU A 1 191 ? -19.388 -6.118 -8.749 1.00 94.25 191 GLU A N 1
ATOM 1526 C CA . GLU A 1 191 ? -19.784 -6.101 -10.165 1.00 94.25 191 GLU A CA 1
ATOM 1527 C C . GLU A 1 191 ? -19.119 -7.213 -10.985 1.00 94.25 191 GLU A C 1
ATOM 1529 O O . GLU A 1 191 ? -19.727 -7.729 -11.925 1.00 94.25 191 GLU A O 1
ATOM 1534 N N . LYS A 1 192 ? -17.895 -7.625 -10.626 1.00 91.69 192 LYS A N 1
ATOM 1535 C CA . LYS A 1 192 ? -17.209 -8.747 -11.284 1.00 91.69 192 LYS A CA 1
ATOM 1536 C C . LYS A 1 192 ? -17.718 -10.127 -10.854 1.00 91.69 192 LYS A C 1
ATOM 1538 O O . LYS A 1 192 ? -17.461 -11.100 -11.562 1.00 91.69 192 LYS A O 1
ATOM 1543 N N . GLY A 1 193 ? -18.455 -10.216 -9.746 1.00 88.56 193 GLY A N 1
ATOM 1544 C CA . GLY A 1 193 ? -19.060 -11.450 -9.244 1.00 88.56 193 GLY A CA 1
ATOM 1545 C C . GLY A 1 193 ? -18.301 -12.114 -8.091 1.00 88.56 193 GLY A C 1
ATOM 1546 O O . GLY A 1 193 ? -17.239 -11.665 -7.661 1.00 88.56 193 GLY A O 1
ATOM 1547 N N . ASP A 1 194 ? -18.883 -13.191 -7.557 1.00 83.00 194 ASP A N 1
ATOM 1548 C CA . ASP A 1 194 ? -18.311 -13.914 -6.418 1.00 83.00 194 ASP A CA 1
ATOM 1549 C C . ASP A 1 194 ? -17.022 -14.651 -6.811 1.00 83.00 194 ASP A C 1
ATOM 1551 O O . ASP A 1 194 ? -16.927 -15.249 -7.883 1.00 83.00 194 ASP A O 1
ATOM 1555 N N . GLY A 1 195 ? -16.015 -14.582 -5.941 1.00 81.69 195 GLY A N 1
ATOM 1556 C CA . GLY A 1 195 ? -14.676 -15.117 -6.201 1.00 81.69 195 GLY A CA 1
ATOM 1557 C C . GLY A 1 195 ? -13.840 -14.330 -7.219 1.00 81.69 195 GLY A C 1
ATOM 1558 O O . GLY A 1 195 ? -12.744 -14.777 -7.545 1.00 81.69 195 GLY A O 1
ATOM 1559 N N . ALA A 1 196 ? -14.315 -13.181 -7.712 1.00 90.31 196 ALA A N 1
ATOM 1560 C CA . ALA A 1 196 ? -13.524 -12.324 -8.587 1.00 90.31 196 ALA A CA 1
ATOM 1561 C C . ALA A 1 196 ? -12.351 -11.663 -7.847 1.00 90.31 196 ALA A C 1
ATOM 1563 O O . ALA A 1 196 ? -12.350 -11.534 -6.621 1.00 90.31 196 ALA A O 1
ATOM 1564 N N . GLU A 1 197 ? -11.370 -11.207 -8.624 1.00 93.19 197 GLU A N 1
ATOM 1565 C CA . GLU A 1 197 ? -10.196 -10.484 -8.140 1.00 93.19 197 GLU A CA 1
ATOM 1566 C C . GLU A 1 197 ? -9.952 -9.244 -9.014 1.00 93.19 197 GLU A C 1
ATOM 1568 O O . GLU A 1 197 ? -10.202 -9.220 -10.230 1.00 93.19 197 GLU A O 1
ATOM 1573 N N . LEU A 1 198 ? -9.517 -8.162 -8.375 1.00 94.31 198 LEU A N 1
ATOM 1574 C CA . LEU A 1 198 ? -9.101 -6.925 -9.018 1.00 94.31 198 LEU A CA 1
ATOM 1575 C C . LEU A 1 198 ? -7.590 -6.947 -9.239 1.00 94.31 198 LEU A C 1
ATOM 1577 O O . LEU A 1 198 ? -6.826 -7.430 -8.413 1.00 94.31 198 LEU A O 1
ATOM 1581 N N . VAL A 1 199 ? -7.159 -6.382 -10.361 1.00 94.94 199 VAL A N 1
ATOM 1582 C CA . VAL A 1 199 ? -5.740 -6.180 -10.651 1.00 94.94 199 VAL A CA 1
ATOM 1583 C C . VAL A 1 199 ? -5.446 -4.712 -10.413 1.00 94.94 199 VAL A C 1
ATOM 1585 O O . VAL A 1 199 ? -6.181 -3.856 -10.901 1.00 94.94 199 VAL A O 1
ATOM 1588 N N . TRP A 1 200 ? -4.391 -4.431 -9.655 1.00 95.25 200 TRP A N 1
ATOM 1589 C CA . TRP A 1 200 ? -3.960 -3.063 -9.413 1.00 95.25 200 TRP A CA 1
ATOM 1590 C C . TRP A 1 200 ? -3.493 -2.409 -10.720 1.00 95.25 200 TRP A C 1
ATOM 1592 O O . TRP A 1 200 ? -2.607 -2.941 -11.396 1.00 95.25 200 TRP A O 1
ATOM 1602 N N . ASP A 1 201 ? -4.045 -1.241 -11.042 1.00 93.81 201 ASP A N 1
ATOM 1603 C CA . ASP A 1 201 ? -3.634 -0.423 -12.181 1.00 93.81 201 ASP A CA 1
ATOM 1604 C C . ASP A 1 201 ? -3.430 1.027 -11.734 1.00 93.81 201 ASP A C 1
ATOM 1606 O O . ASP A 1 201 ? -4.286 1.623 -11.091 1.00 93.81 201 ASP A O 1
ATOM 1610 N N . LYS A 1 202 ? -2.288 1.607 -12.107 1.00 92.75 202 LYS A N 1
ATOM 1611 C CA . LYS A 1 202 ? -1.921 2.995 -11.786 1.00 92.75 202 LYS A CA 1
ATOM 1612 C C . LYS A 1 202 ? -2.822 4.027 -12.476 1.00 92.75 202 LYS A C 1
ATOM 1614 O O . LYS A 1 202 ? -2.789 5.194 -12.099 1.00 92.75 202 LYS A O 1
ATOM 1619 N N . ASP A 1 203 ? -3.516 3.615 -13.538 1.00 93.00 203 ASP A N 1
ATOM 1620 C CA . ASP A 1 203 ? -4.391 4.480 -14.329 1.00 93.00 203 ASP A CA 1
ATOM 1621 C C . ASP A 1 203 ? -5.856 4.421 -13.831 1.00 93.00 203 ASP A C 1
ATOM 1623 O O . ASP A 1 203 ? -6.676 5.236 -14.255 1.00 93.00 203 ASP A O 1
ATOM 1627 N N . GLU A 1 204 ? -6.182 3.506 -12.904 1.00 92.19 204 GLU A N 1
ATOM 1628 C CA . GLU A 1 204 ? -7.503 3.388 -12.273 1.00 92.19 204 GLU A CA 1
ATOM 1629 C C . GLU A 1 204 ? -7.634 4.344 -11.071 1.00 92.19 204 GLU A C 1
ATOM 1631 O O . GLU A 1 204 ? -6.920 4.183 -10.081 1.00 92.19 204 GLU A O 1
ATOM 1636 N N . PRO A 1 205 ? -8.564 5.323 -11.081 1.00 90.44 205 PRO A N 1
ATOM 1637 C CA . PRO A 1 205 ? -8.612 6.372 -10.054 1.00 90.44 205 PRO A CA 1
ATOM 1638 C C . PRO A 1 205 ? -8.864 5.897 -8.616 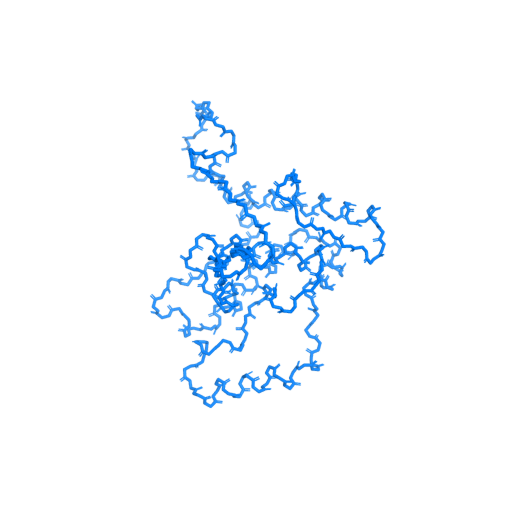1.00 90.44 205 PRO A C 1
ATOM 1640 O O . PRO A 1 205 ? -8.577 6.634 -7.674 1.00 90.44 205 PRO A O 1
ATOM 1643 N N . SER A 1 206 ? -9.481 4.726 -8.435 1.00 87.12 206 SER A N 1
ATOM 1644 C CA . SER A 1 206 ? -9.811 4.169 -7.117 1.00 87.12 206 SER A CA 1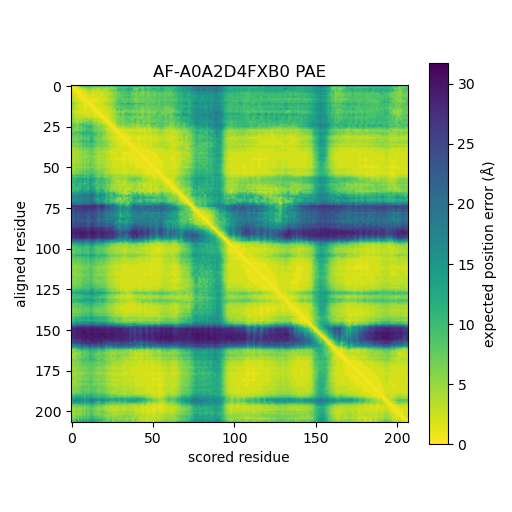
ATOM 1645 C C . SER A 1 206 ? -8.780 3.178 -6.574 1.00 87.12 206 SER A C 1
ATOM 1647 O O . SER A 1 206 ? -8.926 2.788 -5.413 1.00 87.12 206 SER A O 1
ATOM 1649 N N . ALA A 1 207 ? -7.801 2.754 -7.385 1.00 75.44 207 ALA A N 1
ATOM 1650 C CA . ALA A 1 207 ? -6.830 1.699 -7.072 1.00 75.44 207 ALA A CA 1
ATOM 1651 C C . ALA A 1 207 ? -5.485 2.227 -6.540 1.00 75.44 207 ALA A C 1
ATOM 1653 O O . ALA A 1 207 ? -5.117 3.387 -6.821 1.00 75.44 207 ALA A O 1
#

Mean predicted aligned error: 8.97 Å

pLDDT: mean 84.06, std 15.9, range [33.88, 97.69]

Nearest PDB structures (foldseek):
  3kyc-assembly1_B  TM=9.665E-01  e=9.905E-20  Homo sapiens
  1y8q-assembly1_B  TM=9.867E-01  e=9.196E-19  Homo sapiens
  6xog-assembly1_B  TM=9.788E-01  e=1.605E-18  Homo sapiens
  6cwz-assembly1_D  TM=9.848E-01  e=3.251E-17  Homo sapiens
  2px9-assembly1_A  TM=8.530E-01  e=7.781E-19  Homo sapiens

Organism: Micrurus corallinus (NCBI:txid54390)

Foldseek 3Di:
DPDDDDDDDDPPPDDDPPPDPDDDDDDDQLQCLQFNPDDVVSVVLLVLLVQCQAFAPDDPRSARFHDQLPCLLDPDPVVSVVSVVCVVVCVVVCPCRSHNVCVVVLVQLQVNLCVRQAVSLVVSVVSVSVPPVHPRHDRDHPVVLVPPDPPPPDPDDDDPPDDPVPDDDDPSVVSVLSRVLSVVSSVVSVVVPPPDHDDDDPPDPSD